Protein AF-A0A1W9VWN8-F1 (afdb_monomer_lite)

Structure (mmCIF, N/CA/C/O backbone):
data_AF-A0A1W9VWN8-F1
#
_entry.id   AF-A0A1W9VWN8-F1
#
loop_
_atom_site.group_PDB
_atom_site.id
_atom_site.type_symbol
_atom_site.label_atom_id
_atom_site.label_alt_id
_atom_site.label_comp_id
_atom_site.label_asym_id
_atom_site.label_entity_id
_atom_site.label_seq_id
_atom_site.pdbx_PDB_ins_code
_atom_site.Cartn_x
_atom_site.Cartn_y
_atom_site.Cartn_z
_atom_site.occupancy
_atom_site.B_iso_or_equiv
_atom_site.auth_seq_id
_atom_site.auth_comp_id
_atom_site.auth_asym_id
_atom_site.auth_atom_id
_atom_site.pdbx_PDB_model_num
ATOM 1 N N . MET A 1 1 ? 1.091 -22.718 -6.555 1.00 68.06 1 MET A N 1
ATOM 2 C CA . MET A 1 1 ? 1.765 -23.455 -7.650 1.00 68.06 1 MET A CA 1
ATOM 3 C C . MET A 1 1 ? 2.202 -24.826 -7.169 1.00 68.06 1 MET A C 1
ATOM 5 O O . MET A 1 1 ? 2.542 -24.971 -6.000 1.00 68.06 1 MET A O 1
ATOM 9 N N . ILE A 1 2 ? 2.188 -25.812 -8.062 1.00 77.31 2 ILE A N 1
ATOM 10 C CA . ILE A 1 2 ? 2.624 -27.189 -7.817 1.00 77.31 2 ILE A CA 1
ATOM 11 C C . ILE A 1 2 ? 3.714 -27.519 -8.844 1.00 77.31 2 ILE A C 1
ATOM 13 O O . ILE A 1 2 ? 3.514 -27.298 -10.038 1.00 77.31 2 ILE A O 1
ATOM 17 N N . ALA A 1 3 ? 4.855 -28.027 -8.377 1.00 70.38 3 ALA A N 1
ATOM 18 C CA . ALA A 1 3 ? 5.908 -28.570 -9.233 1.00 70.38 3 ALA A CA 1
ATOM 19 C C . ALA A 1 3 ? 5.682 -30.078 -9.416 1.00 70.38 3 ALA A C 1
ATOM 21 O O . ALA A 1 3 ? 5.569 -30.804 -8.427 1.00 70.38 3 ALA A O 1
ATOM 22 N N . ASP A 1 4 ? 5.603 -30.538 -10.662 1.00 70.44 4 ASP A N 1
ATOM 23 C CA . ASP A 1 4 ? 5.349 -31.936 -11.017 1.00 70.44 4 ASP A CA 1
ATOM 24 C C . ASP A 1 4 ? 6.362 -32.395 -12.073 1.00 70.44 4 ASP A C 1
ATOM 26 O O . ASP A 1 4 ? 6.163 -32.245 -13.278 1.00 70.44 4 ASP A O 1
ATOM 30 N N . GLY A 1 5 ? 7.507 -32.902 -11.607 1.00 75.12 5 GLY A N 1
ATOM 31 C CA . GLY A 1 5 ? 8.607 -33.319 -12.475 1.00 75.12 5 GLY A CA 1
ATOM 32 C C . GLY A 1 5 ? 9.227 -32.140 -13.228 1.00 75.12 5 GLY A C 1
ATOM 33 O O . GLY A 1 5 ? 10.002 -31.379 -12.647 1.00 75.12 5 GLY A O 1
ATOM 34 N N . ILE A 1 6 ? 8.905 -32.023 -14.516 1.00 70.25 6 ILE A N 1
ATOM 35 C CA . ILE A 1 6 ? 9.355 -30.943 -15.411 1.00 70.25 6 ILE A CA 1
ATOM 36 C C . ILE A 1 6 ? 8.281 -29.872 -15.641 1.00 70.25 6 ILE A C 1
ATOM 38 O O . ILE A 1 6 ? 8.576 -28.841 -16.238 1.00 70.25 6 ILE A O 1
ATOM 42 N N . ASP A 1 7 ? 7.059 -30.106 -15.157 1.00 71.44 7 ASP A N 1
ATOM 43 C CA . ASP A 1 7 ? 5.926 -29.214 -15.364 1.00 71.44 7 ASP A CA 1
ATOM 44 C C . ASP A 1 7 ? 5.670 -28.356 -14.133 1.00 71.44 7 ASP A C 1
ATOM 46 O O . ASP A 1 7 ? 5.746 -28.807 -12.981 1.00 71.44 7 ASP A O 1
ATOM 50 N N . LEU A 1 8 ? 5.262 -27.119 -14.390 1.00 74.25 8 LEU A N 1
ATOM 51 C CA . LEU A 1 8 ? 4.791 -26.211 -13.366 1.00 74.25 8 LEU A CA 1
ATOM 52 C C . LEU A 1 8 ? 3.303 -25.941 -13.567 1.00 74.25 8 LEU A C 1
ATOM 54 O O . LEU A 1 8 ? 2.875 -25.475 -14.622 1.00 74.25 8 LEU A O 1
ATOM 58 N N . LYS A 1 9 ? 2.507 -26.258 -12.543 1.00 78.56 9 LYS A N 1
ATOM 59 C CA . LYS A 1 9 ? 1.044 -26.235 -12.611 1.00 78.56 9 LYS A CA 1
ATOM 60 C C . 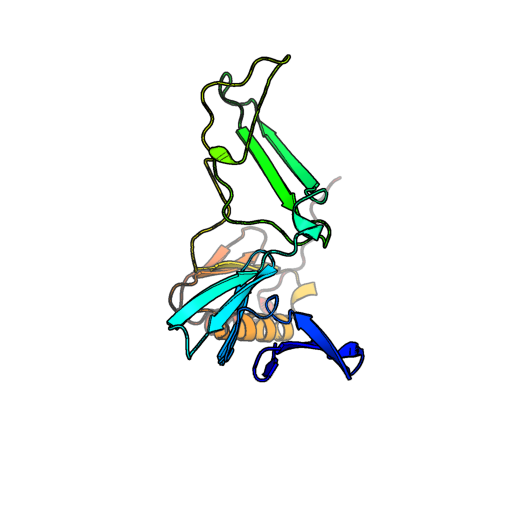LYS A 1 9 ? 0.455 -25.227 -11.630 1.00 78.56 9 LYS A C 1
ATOM 62 O O . LYS A 1 9 ? 0.893 -25.108 -10.480 1.00 78.56 9 LYS A O 1
ATOM 67 N N . GLU A 1 10 ? -0.571 -24.520 -12.078 1.00 78.50 10 GLU A N 1
ATOM 68 C CA . GLU A 1 10 ? -1.414 -23.686 -11.232 1.00 78.50 10 GLU A CA 1
ATOM 69 C C . GLU A 1 10 ? -2.686 -24.441 -10.888 1.00 78.50 10 GLU A C 1
ATOM 71 O O . GLU A 1 10 ? -3.270 -25.123 -11.730 1.00 78.50 10 GLU A O 1
ATOM 76 N N . TYR A 1 11 ? -3.113 -24.316 -9.638 1.00 77.00 11 TYR A N 1
ATOM 77 C CA . TYR A 1 11 ? -4.410 -24.808 -9.215 1.00 77.00 11 TYR A CA 1
ATOM 78 C C . TYR A 1 11 ? -5.335 -23.613 -9.010 1.00 77.00 11 TYR A C 1
ATOM 80 O O . TYR A 1 11 ? -5.180 -22.862 -8.048 1.00 77.00 11 TYR A O 1
ATOM 88 N N . GLN A 1 12 ? -6.287 -23.441 -9.923 1.00 73.06 12 GLN A N 1
ATOM 89 C CA . GLN A 1 12 ? -7.296 -22.396 -9.833 1.00 73.06 12 GLN A CA 1
ATOM 90 C C . GLN A 1 12 ? -8.403 -22.862 -8.889 1.00 73.06 12 GLN A C 1
ATOM 92 O O . GLN A 1 12 ? -9.159 -23.783 -9.203 1.00 73.06 12 GLN A O 1
ATOM 97 N N . ILE A 1 13 ? -8.484 -22.234 -7.713 1.00 77.25 13 ILE A N 1
ATOM 98 C CA . ILE A 1 13 ? -9.419 -22.628 -6.647 1.00 77.25 13 ILE A CA 1
ATOM 99 C C . ILE A 1 13 ? -10.875 -22.434 -7.090 1.00 77.25 13 ILE A C 1
ATOM 101 O O . ILE A 1 13 ? -11.708 -23.294 -6.807 1.00 77.25 13 ILE A O 1
ATOM 105 N N . ALA A 1 14 ? -11.162 -21.347 -7.814 1.00 72.94 14 ALA A N 1
ATOM 106 C CA . ALA A 1 14 ? -12.508 -21.000 -8.273 1.00 72.94 14 ALA A CA 1
ATOM 107 C C . ALA A 1 14 ? -13.116 -22.092 -9.169 1.00 72.94 14 ALA A C 1
ATOM 109 O O . ALA A 1 14 ? -14.230 -22.550 -8.923 1.00 72.94 14 ALA A O 1
ATOM 110 N N . ASP A 1 15 ? -12.337 -22.577 -10.136 1.00 79.44 15 ASP A N 1
ATOM 111 C CA . ASP A 1 15 ? -12.796 -23.551 -11.132 1.00 79.44 15 ASP A CA 1
ATOM 112 C C . ASP A 1 15 ? -12.380 -24.993 -10.806 1.00 79.44 15 ASP A C 1
ATOM 114 O O . ASP A 1 15 ? -12.670 -25.919 -11.567 1.00 79.44 15 ASP A O 1
ATOM 118 N N . LYS A 1 16 ? -11.676 -25.198 -9.682 1.00 79.25 16 LYS A N 1
ATOM 119 C CA . LYS A 1 16 ? -11.066 -26.475 -9.264 1.00 79.25 16 LYS A CA 1
ATOM 120 C C . LYS A 1 16 ? -10.281 -27.148 -10.391 1.00 79.25 16 LYS A C 1
ATOM 122 O O . LYS A 1 16 ? -10.315 -28.370 -10.556 1.00 79.25 16 LYS A O 1
ATOM 127 N N . LYS A 1 17 ? -9.582 -26.341 -11.187 1.00 79.69 17 LYS A N 1
ATOM 128 C CA . LYS A 1 17 ? -8.877 -26.790 -12.384 1.00 79.69 17 LYS A CA 1
ATOM 129 C C . LYS A 1 17 ? -7.375 -26.683 -12.185 1.00 79.69 17 LYS A C 1
ATOM 131 O O . LYS A 1 17 ? -6.872 -25.697 -11.654 1.00 79.69 17 LYS A O 1
ATOM 136 N N . LEU A 1 18 ? -6.671 -27.712 -12.643 1.00 76.25 18 LEU A N 1
ATOM 137 C CA . LEU A 1 18 ? -5.220 -27.718 -12.730 1.00 76.25 18 LEU A CA 1
ATOM 138 C C . LEU A 1 18 ? -4.819 -27.338 -14.160 1.00 76.25 18 LEU A C 1
ATOM 140 O O . LEU A 1 18 ? -5.179 -28.038 -15.110 1.00 76.25 18 LEU A O 1
ATOM 144 N N . THR A 1 19 ? -4.103 -26.233 -14.321 1.00 76.94 19 THR A N 1
ATOM 145 C CA . THR A 1 19 ? -3.614 -25.749 -15.618 1.00 76.94 19 THR A CA 1
ATOM 146 C C . THR A 1 19 ? -2.094 -25.798 -15.648 1.00 76.94 19 THR A C 1
ATOM 148 O O . THR A 1 19 ? -1.435 -25.460 -14.666 1.00 76.94 19 THR A O 1
ATOM 151 N N . SER A 1 20 ? -1.525 -26.254 -16.768 1.00 68.50 20 SER A N 1
ATOM 152 C CA . SER A 1 20 ? -0.075 -26.180 -16.968 1.00 68.50 20 SER A CA 1
ATOM 153 C C . SER A 1 20 ? 0.302 -24.735 -17.274 1.00 68.50 20 SER A C 1
ATOM 155 O O . SER A 1 20 ? -0.273 -24.144 -18.188 1.00 68.50 20 SER A O 1
ATOM 157 N N . ILE A 1 21 ? 1.216 -24.172 -16.485 1.00 70.50 21 ILE A N 1
ATOM 158 C CA . ILE A 1 21 ? 1.730 -22.812 -16.675 1.00 70.50 21 ILE A CA 1
ATOM 159 C C . ILE A 1 21 ? 2.950 -22.838 -17.596 1.00 70.50 21 ILE A C 1
ATOM 161 O O . ILE A 1 21 ? 3.100 -21.978 -18.457 1.00 70.50 21 ILE A O 1
ATOM 165 N N . SER A 1 22 ? 3.838 -23.822 -17.424 1.00 67.88 22 SER A N 1
ATOM 166 C CA . SER A 1 22 ? 5.044 -23.962 -18.242 1.00 67.88 22 SER A CA 1
ATOM 167 C C . SER A 1 22 ? 5.642 -25.366 -18.137 1.00 67.88 22 SER A C 1
ATOM 169 O O . SER A 1 22 ? 5.593 -25.978 -17.071 1.00 67.88 22 SER A O 1
ATOM 171 N N . ASP A 1 23 ? 6.255 -25.828 -19.228 1.00 64.00 23 ASP A N 1
ATOM 172 C CA . ASP A 1 23 ? 7.104 -27.028 -19.328 1.00 64.00 23 ASP A CA 1
ATOM 173 C C . ASP A 1 23 ? 8.613 -26.680 -19.324 1.00 64.00 23 ASP A C 1
ATOM 175 O O . ASP A 1 23 ? 9.466 -27.493 -19.695 1.00 64.00 23 ASP A O 1
ATOM 179 N N . LEU A 1 24 ? 8.951 -25.424 -18.982 1.00 64.00 24 LEU A N 1
ATOM 180 C CA . LEU A 1 24 ? 10.307 -24.859 -19.029 1.00 64.00 24 LEU A CA 1
ATOM 181 C C . LEU A 1 24 ? 11.037 -25.122 -20.365 1.00 64.00 24 LEU A C 1
ATOM 183 O O . LEU A 1 24 ? 12.268 -25.231 -20.398 1.00 64.00 24 LEU A O 1
ATOM 187 N N . GLN A 1 25 ? 10.293 -25.204 -21.480 1.00 59.31 25 GLN A N 1
ATOM 188 C CA . GLN A 1 25 ? 10.821 -25.404 -22.837 1.00 59.31 25 GLN A CA 1
ATOM 189 C C . GLN A 1 25 ? 11.719 -26.654 -22.956 1.00 59.31 25 GLN A C 1
ATOM 191 O O . GLN A 1 25 ? 12.669 -26.676 -23.743 1.00 59.31 25 GLN A O 1
ATOM 196 N N . GLY A 1 26 ? 11.484 -27.676 -22.122 1.00 59.03 26 GLY A N 1
ATOM 197 C CA . GLY A 1 26 ? 12.261 -28.920 -22.112 1.00 59.03 26 GLY A CA 1
ATOM 198 C C . GLY A 1 26 ? 13.708 -28.792 -21.618 1.00 59.03 26 GLY A C 1
ATOM 199 O O . GLY A 1 26 ? 14.489 -29.728 -21.785 1.00 59.03 26 GLY A O 1
ATOM 200 N N . LYS A 1 27 ? 14.092 -27.652 -21.026 1.00 60.47 27 LYS A N 1
ATOM 201 C CA . LYS A 1 27 ? 15.423 -27.465 -20.416 1.00 60.47 27 LYS A CA 1
ATOM 202 C C . LYS A 1 27 ? 15.488 -27.927 -18.966 1.00 60.47 27 LYS A C 1
ATOM 204 O O . LYS A 1 27 ? 16.573 -28.239 -18.483 1.00 60.47 27 LYS A O 1
ATOM 209 N N . ALA A 1 28 ? 14.349 -27.951 -18.283 1.00 61.09 28 ALA A N 1
ATOM 210 C CA . ALA A 1 28 ? 14.280 -28.385 -16.902 1.00 61.09 28 ALA A CA 1
ATOM 211 C C . ALA A 1 28 ? 14.204 -29.905 -16.799 1.00 61.09 28 ALA A C 1
ATOM 213 O O . ALA A 1 28 ? 13.587 -30.583 -17.617 1.00 61.09 28 ALA A O 1
ATOM 214 N N . ASN A 1 29 ? 14.841 -30.426 -15.765 1.00 64.69 29 ASN A N 1
ATOM 215 C CA . ASN A 1 29 ? 15.017 -31.847 -15.534 1.00 64.69 29 ASN A CA 1
ATOM 216 C C . ASN A 1 29 ? 14.259 -32.280 -14.272 1.00 64.69 29 ASN A C 1
ATOM 218 O O . ASN A 1 29 ? 13.589 -33.312 -14.265 1.00 64.69 29 ASN A O 1
ATOM 222 N N . ARG A 1 30 ? 14.311 -31.466 -13.205 1.00 72.12 30 ARG A N 1
ATOM 223 C CA . ARG A 1 30 ? 13.464 -31.659 -12.021 1.00 72.12 30 ARG A CA 1
ATOM 224 C C . ARG A 1 30 ? 13.220 -30.354 -11.270 1.00 72.12 30 ARG A C 1
ATOM 226 O O . ARG A 1 30 ? 14.041 -29.937 -10.450 1.00 72.12 30 ARG A O 1
ATOM 233 N N . ILE A 1 31 ? 12.045 -29.769 -11.481 1.00 71.31 31 ILE A N 1
ATOM 234 C CA . ILE A 1 31 ? 11.578 -28.625 -10.703 1.00 71.31 31 ILE A CA 1
ATOM 235 C C . ILE A 1 31 ? 11.252 -29.098 -9.286 1.00 71.31 31 ILE A C 1
ATOM 237 O O . ILE A 1 31 ? 10.505 -30.055 -9.083 1.00 71.31 31 ILE A O 1
ATOM 241 N N . THR A 1 32 ? 11.803 -28.417 -8.287 1.00 72.12 32 THR A N 1
ATOM 242 C CA . THR A 1 32 ? 11.513 -28.699 -6.868 1.00 72.12 32 THR A CA 1
ATOM 243 C C . THR A 1 32 ? 10.547 -27.706 -6.255 1.00 72.12 32 THR A C 1
ATOM 245 O O . THR A 1 32 ? 9.738 -28.075 -5.405 1.00 72.12 32 THR A O 1
ATOM 248 N N . LYS A 1 33 ? 10.616 -26.449 -6.686 1.00 66.81 33 LYS A N 1
ATOM 249 C CA . LYS A 1 33 ? 9.731 -25.386 -6.233 1.00 66.81 33 LYS A CA 1
ATOM 250 C C . LYS A 1 33 ? 9.609 -24.338 -7.325 1.00 66.81 33 LYS A C 1
ATOM 252 O O . LYS A 1 33 ? 10.565 -24.087 -8.057 1.00 66.81 33 LYS A O 1
ATOM 257 N N . GLY A 1 34 ? 8.443 -23.710 -7.388 1.00 70.75 34 GLY A N 1
ATOM 258 C CA . GLY A 1 34 ? 8.285 -22.445 -8.078 1.00 70.75 34 GLY A CA 1
ATOM 259 C C . GLY A 1 34 ? 7.441 -21.482 -7.263 1.00 70.75 34 GLY A C 1
ATOM 260 O O . GLY A 1 34 ? 6.541 -21.903 -6.533 1.00 70.75 34 GLY A O 1
ATOM 261 N N . THR A 1 35 ? 7.757 -20.201 -7.376 1.00 72.06 35 THR A N 1
ATOM 262 C CA . THR A 1 35 ? 7.025 -19.096 -6.761 1.00 72.06 35 THR A CA 1
ATOM 263 C C . THR A 1 35 ? 6.866 -17.975 -7.772 1.00 72.06 35 THR A C 1
ATOM 265 O O . THR A 1 35 ? 7.659 -17.873 -8.705 1.00 72.06 35 THR A O 1
ATOM 268 N N . LEU A 1 36 ? 5.858 -17.136 -7.575 1.00 70.44 36 LEU A N 1
ATOM 269 C CA . LEU A 1 36 ? 5.786 -15.853 -8.258 1.00 70.44 36 LEU A CA 1
ATOM 270 C C . LEU A 1 36 ? 6.664 -14.840 -7.515 1.00 70.44 36 LEU A C 1
ATOM 272 O O . LEU A 1 36 ? 6.788 -14.921 -6.288 1.00 70.44 36 LEU A O 1
ATOM 276 N N . ASP A 1 37 ? 7.290 -13.930 -8.254 1.00 70.19 37 ASP A N 1
ATOM 277 C CA . ASP A 1 37 ? 7.854 -12.705 -7.697 1.00 70.19 37 ASP A CA 1
ATOM 278 C C . ASP A 1 37 ? 6.773 -11.618 -7.559 1.00 70.19 37 ASP A C 1
ATOM 280 O O . ASP A 1 37 ? 5.621 -11.794 -7.959 1.00 70.19 37 ASP A O 1
ATOM 284 N N . VAL A 1 38 ? 7.153 -10.478 -6.981 1.00 63.06 38 VAL A N 1
ATOM 285 C CA . VAL A 1 38 ? 6.256 -9.333 -6.737 1.00 63.06 38 VAL A CA 1
ATOM 286 C C . VAL A 1 38 ? 5.652 -8.724 -8.008 1.00 63.06 38 VAL A C 1
ATOM 288 O O . VAL A 1 38 ? 4.670 -7.998 -7.913 1.00 63.06 38 VAL A O 1
ATOM 291 N N . ASN A 1 39 ? 6.215 -9.018 -9.183 1.00 64.94 39 ASN A N 1
ATOM 292 C CA . ASN A 1 39 ? 5.762 -8.530 -10.484 1.00 64.94 39 ASN A CA 1
ATOM 293 C C . ASN A 1 39 ? 5.092 -9.641 -11.324 1.00 64.94 39 ASN A C 1
ATOM 295 O O . ASN A 1 39 ? 4.809 -9.423 -12.502 1.00 64.94 39 ASN A O 1
ATOM 299 N N . GLY A 1 40 ? 4.851 -10.826 -10.746 1.00 67.94 40 GLY A N 1
ATOM 300 C CA . GLY A 1 40 ? 4.197 -11.953 -11.415 1.00 67.94 40 GLY A CA 1
ATOM 301 C C . GLY A 1 40 ? 5.116 -12.822 -12.283 1.00 67.94 40 GLY A C 1
ATOM 302 O O . GLY A 1 40 ? 4.624 -13.700 -12.991 1.00 67.94 40 GLY A O 1
ATOM 303 N N . ASN A 1 41 ? 6.440 -12.639 -12.236 1.00 72.00 41 ASN A N 1
ATOM 304 C CA . ASN A 1 41 ? 7.368 -13.562 -12.897 1.00 72.00 41 ASN A CA 1
ATOM 305 C C . ASN A 1 41 ? 7.452 -14.875 -12.124 1.00 72.00 41 ASN A C 1
ATOM 307 O O . ASN A 1 41 ? 7.431 -14.887 -10.895 1.00 72.00 41 ASN A O 1
ATOM 311 N N . ILE A 1 42 ? 7.632 -15.989 -12.828 1.00 76.25 42 ILE A N 1
ATOM 312 C CA . ILE A 1 42 ? 7.795 -17.296 -12.193 1.00 76.25 42 ILE A CA 1
ATOM 313 C C . ILE A 1 42 ? 9.279 -17.554 -11.952 1.00 76.25 42 ILE A C 1
ATOM 315 O O . ILE A 1 42 ? 10.067 -17.674 -12.889 1.00 76.25 42 ILE A O 1
ATOM 319 N N . LEU A 1 43 ? 9.650 -17.708 -10.687 1.00 73.94 43 LEU A N 1
ATOM 320 C CA . LEU A 1 43 ? 10.957 -18.195 -10.265 1.00 73.94 43 LEU A CA 1
ATOM 321 C C . LEU A 1 43 ? 10.852 -19.684 -9.950 1.00 73.94 43 LEU A C 1
ATOM 323 O O . LEU A 1 43 ? 10.041 -20.079 -9.113 1.00 73.94 43 LEU A O 1
ATOM 327 N N . ALA A 1 44 ? 11.682 -20.507 -10.585 1.00 73.00 44 ALA A N 1
ATOM 328 C CA . ALA A 1 44 ? 11.722 -21.952 -10.381 1.00 73.00 44 ALA A CA 1
ATOM 329 C C . ALA A 1 44 ? 13.146 -22.449 -10.090 1.00 73.00 44 ALA A C 1
ATOM 331 O O . ALA A 1 44 ? 14.124 -21.894 -10.591 1.00 73.00 44 ALA A O 1
ATOM 332 N N . THR A 1 45 ? 13.265 -23.511 -9.287 1.00 69.88 45 THR A N 1
ATOM 333 C CA . THR A 1 45 ? 14.548 -24.157 -8.961 1.00 69.88 45 THR A CA 1
ATOM 334 C C . THR A 1 45 ? 14.645 -25.549 -9.570 1.00 69.88 45 THR A C 1
ATOM 336 O O . THR A 1 45 ? 13.813 -26.416 -9.272 1.00 69.88 45 THR A O 1
ATOM 339 N N . ASP A 1 46 ? 15.690 -25.790 -10.368 1.00 67.00 46 ASP A N 1
ATOM 340 C CA . ASP A 1 46 ? 16.023 -27.122 -10.880 1.00 67.00 46 ASP A CA 1
ATOM 341 C C . ASP A 1 46 ? 17.030 -27.815 -9.955 1.00 67.00 46 ASP A C 1
ATOM 343 O O . ASP A 1 46 ? 18.155 -27.352 -9.761 1.00 67.00 46 ASP A O 1
ATOM 347 N N . PHE A 1 47 ? 16.631 -28.947 -9.378 1.00 65.25 47 PHE A N 1
ATOM 348 C CA . PHE A 1 47 ? 17.472 -29.696 -8.444 1.00 65.25 47 PHE A CA 1
ATOM 349 C C . PHE A 1 47 ? 18.661 -30.391 -9.108 1.00 65.25 47 PHE A C 1
ATOM 351 O O . PHE A 1 47 ? 19.716 -30.519 -8.495 1.00 65.25 47 PHE A O 1
ATOM 358 N N . ASN A 1 48 ? 18.493 -30.865 -10.340 1.00 64.19 48 ASN A N 1
ATOM 359 C CA . ASN A 1 48 ? 19.518 -31.647 -11.024 1.00 64.19 48 ASN A CA 1
ATOM 360 C C . ASN A 1 48 ? 20.575 -30.746 -11.666 1.00 64.19 48 ASN A C 1
ATOM 362 O O . ASN A 1 48 ? 21.736 -31.141 -11.753 1.00 64.19 48 ASN A O 1
ATOM 366 N N . LEU A 1 49 ? 20.177 -29.555 -12.119 1.00 60.25 49 LEU A N 1
ATOM 367 C CA . LEU A 1 49 ? 21.091 -28.577 -12.713 1.00 60.25 49 LEU A CA 1
ATOM 368 C C . LEU A 1 49 ? 21.673 -27.605 -11.677 1.00 60.25 49 LEU A C 1
ATOM 370 O O . LEU A 1 49 ? 22.717 -27.012 -11.926 1.00 60.25 49 LEU A O 1
ATOM 374 N N . GLY A 1 50 ? 21.039 -27.465 -10.507 1.00 59.06 50 GLY A N 1
ATOM 375 C CA . GLY A 1 50 ? 21.457 -26.495 -9.491 1.00 59.06 50 GLY A CA 1
ATOM 376 C C . GLY A 1 50 ? 21.253 -25.044 -9.935 1.00 59.06 50 GLY A C 1
ATOM 377 O O . GLY A 1 50 ? 21.921 -24.145 -9.430 1.00 59.06 50 GLY A O 1
ATOM 378 N N . GLU A 1 51 ? 20.352 -24.817 -10.891 1.00 66.75 51 GLU A N 1
ATOM 379 C CA . GLU A 1 51 ? 20.103 -23.518 -11.510 1.00 66.75 51 GLU A CA 1
ATOM 380 C C . GLU A 1 51 ? 18.758 -22.930 -11.065 1.00 66.75 51 GLU A C 1
ATOM 382 O O . GLU A 1 51 ? 17.781 -23.644 -10.805 1.00 66.75 51 GLU A O 1
ATOM 387 N N . PHE A 1 52 ? 18.713 -21.598 -11.013 1.00 60.41 52 PHE A N 1
ATOM 388 C CA . PHE A 1 52 ? 17.478 -20.832 -10.889 1.00 60.41 52 PHE A CA 1
ATOM 389 C C . PHE A 1 52 ? 17.018 -20.426 -12.284 1.00 60.41 52 PHE A C 1
ATOM 391 O O . PHE A 1 52 ? 17.782 -19.824 -13.039 1.00 60.41 52 PHE A O 1
ATOM 398 N N . VAL A 1 53 ? 15.765 -20.719 -12.614 1.00 67.81 53 VAL A N 1
ATOM 399 C CA . VAL A 1 53 ? 15.156 -20.305 -13.877 1.00 67.81 53 VAL A CA 1
ATOM 400 C C . VAL A 1 53 ? 14.110 -19.238 -13.589 1.00 67.81 53 VAL A C 1
ATOM 402 O O . VAL A 1 53 ? 13.203 -19.455 -12.787 1.00 67.81 53 VAL A O 1
ATOM 405 N N . SER A 1 54 ? 14.249 -18.085 -14.245 1.00 65.81 54 SER A N 1
ATOM 406 C CA . SER A 1 54 ? 13.233 -17.032 -14.257 1.00 65.81 54 SER A CA 1
ATOM 407 C C . SER A 1 54 ? 12.462 -17.097 -15.570 1.00 65.81 54 SER A C 1
ATOM 409 O O . SER A 1 54 ? 13.047 -17.021 -16.653 1.00 65.81 54 SER A O 1
ATOM 411 N N . LEU A 1 55 ? 11.152 -17.281 -15.464 1.00 68.25 55 LEU A N 1
ATOM 412 C CA . LEU A 1 55 ? 10.205 -17.284 -16.565 1.00 68.25 55 LEU A CA 1
ATOM 413 C C . LEU A 1 55 ? 9.377 -16.001 -16.491 1.00 68.25 55 LEU A C 1
ATOM 415 O O . LEU A 1 55 ? 8.466 -15.876 -15.672 1.00 68.25 55 LEU A O 1
ATOM 419 N N . THR A 1 56 ? 9.685 -15.067 -17.380 1.00 64.00 56 THR A N 1
ATOM 420 C CA . THR A 1 56 ? 8.822 -13.922 -17.672 1.00 64.00 56 THR A CA 1
ATOM 421 C C . THR A 1 56 ? 7.894 -14.311 -18.815 1.00 64.00 56 THR A C 1
ATOM 423 O O . THR A 1 56 ? 8.363 -14.776 -19.858 1.00 64.00 56 THR A O 1
ATOM 426 N N . ASP A 1 57 ? 6.585 -14.127 -18.643 1.00 60.47 57 ASP A N 1
ATOM 427 C CA . ASP A 1 57 ? 5.644 -14.314 -19.745 1.00 60.47 57 ASP A CA 1
ATOM 428 C C . ASP A 1 57 ? 5.974 -13.316 -20.869 1.00 60.47 57 ASP A C 1
ATOM 430 O O . ASP A 1 57 ? 5.883 -12.101 -20.699 1.00 60.47 57 ASP A O 1
ATOM 434 N N . VAL A 1 58 ? 6.361 -13.812 -22.045 1.00 53.34 58 VAL A N 1
ATOM 435 C CA . VAL A 1 58 ? 6.703 -12.980 -23.212 1.00 53.34 58 VAL A CA 1
ATOM 436 C C . VAL A 1 58 ? 5.493 -12.158 -23.687 1.00 53.34 58 VAL A C 1
ATOM 438 O O . VAL A 1 58 ? 5.662 -11.116 -24.321 1.00 53.34 58 VAL A O 1
ATOM 441 N N . SER A 1 59 ? 4.266 -12.561 -23.338 1.00 52.53 59 SER A N 1
ATOM 442 C CA . SER A 1 59 ? 3.056 -11.784 -23.616 1.00 52.53 59 SER A CA 1
ATOM 443 C C . SER A 1 59 ? 2.941 -10.510 -22.760 1.00 52.53 59 SER A C 1
ATOM 445 O O . SER A 1 59 ? 2.304 -9.545 -23.189 1.00 52.53 59 SER A O 1
ATOM 447 N N . SER A 1 60 ? 3.634 -10.450 -21.614 1.00 52.62 60 SER A N 1
ATOM 448 C CA . SER A 1 60 ? 3.749 -9.245 -20.778 1.00 52.62 60 SER A CA 1
ATOM 449 C C . SER A 1 60 ? 4.793 -8.245 -21.300 1.00 52.62 60 SER A C 1
ATOM 451 O O . SER A 1 60 ? 4.694 -7.047 -21.035 1.00 52.62 60 SER A O 1
ATOM 453 N N . LEU A 1 61 ? 5.749 -8.705 -22.118 1.00 51.72 61 LEU A N 1
ATOM 454 C CA . LEU A 1 61 ? 6.863 -7.901 -22.637 1.00 51.72 61 LEU A CA 1
ATOM 455 C C . LEU A 1 61 ? 6.459 -6.855 -23.694 1.00 51.72 61 LEU A C 1
ATOM 457 O O . LEU A 1 61 ? 7.209 -5.903 -23.903 1.00 51.72 61 LEU A O 1
ATOM 461 N N . TYR A 1 62 ? 5.313 -7.009 -24.373 1.00 48.66 62 TYR A N 1
ATOM 462 C CA . TYR A 1 62 ? 5.023 -6.254 -25.605 1.00 48.66 62 TYR A CA 1
ATOM 463 C C . TYR A 1 62 ? 3.783 -5.346 -25.614 1.00 48.66 62 TYR A C 1
ATOM 465 O O . TYR A 1 62 ? 3.480 -4.783 -26.665 1.00 48.66 62 TYR A O 1
ATOM 473 N N . GLY A 1 63 ? 3.087 -5.089 -24.502 1.00 59.00 63 GLY A N 1
ATOM 474 C CA . GLY A 1 63 ? 2.030 -4.064 -24.571 1.00 59.00 63 GLY A CA 1
ATOM 475 C C . GLY A 1 63 ? 1.044 -4.003 -23.423 1.00 59.00 63 GLY A C 1
ATOM 476 O O . GLY A 1 63 ? -0.154 -4.171 -23.640 1.00 59.00 63 GLY A O 1
ATOM 477 N N . GLY A 1 64 ? 1.520 -3.736 -22.211 1.00 65.75 64 GLY A N 1
ATOM 478 C CA . GLY A 1 64 ? 0.627 -3.708 -21.059 1.00 65.75 64 GLY A CA 1
ATOM 479 C C . GLY A 1 64 ? 1.077 -2.837 -19.905 1.00 65.75 64 GLY A C 1
ATOM 480 O O . GLY A 1 64 ? 0.769 -3.194 -18.782 1.00 65.75 64 GLY A O 1
ATOM 481 N N . LEU A 1 65 ? 1.817 -1.754 -20.147 1.00 77.88 65 LEU A N 1
ATOM 482 C CA . LEU A 1 65 ? 2.141 -0.798 -19.088 1.00 77.88 65 LEU A CA 1
ATOM 483 C C . LEU A 1 65 ? 1.149 0.355 -19.124 1.00 77.88 65 LEU A C 1
ATOM 485 O O . LEU A 1 65 ? 1.060 1.073 -20.121 1.00 77.88 65 LEU A O 1
ATOM 489 N N . TYR A 1 66 ? 0.414 0.526 -18.034 1.00 84.44 66 TYR A N 1
ATOM 490 C CA . TYR A 1 66 ? -0.449 1.673 -17.817 1.00 84.44 66 TYR A CA 1
ATOM 491 C C . TYR A 1 66 ? 0.189 2.589 -16.777 1.00 84.44 66 TYR A C 1
ATOM 493 O O . TYR A 1 66 ? 0.579 2.130 -15.706 1.00 84.44 66 TYR A O 1
ATOM 501 N N . ILE A 1 67 ? 0.316 3.873 -17.111 1.00 87.06 67 ILE A N 1
ATOM 502 C CA . ILE A 1 67 ? 0.838 4.897 -16.204 1.00 87.06 67 ILE A CA 1
ATOM 503 C C . ILE A 1 67 ? -0.342 5.734 -15.720 1.00 87.06 67 ILE A C 1
ATOM 505 O O . ILE A 1 67 ? -1.074 6.297 -16.536 1.00 87.06 67 ILE A O 1
ATOM 509 N N . ILE A 1 68 ? -0.483 5.858 -14.404 1.00 89.06 68 ILE A N 1
ATOM 510 C CA . ILE A 1 68 ? -1.359 6.840 -13.763 1.00 89.06 68 ILE A CA 1
ATOM 511 C C . ILE A 1 68 ? -0.473 7.951 -13.227 1.00 89.06 68 ILE A C 1
ATOM 513 O O . ILE A 1 68 ? 0.450 7.680 -12.470 1.00 89.06 68 ILE A O 1
ATOM 517 N N . ILE A 1 69 ? -0.728 9.192 -13.637 1.00 89.88 69 ILE A N 1
ATOM 518 C CA . ILE A 1 69 ? -0.055 10.359 -13.066 1.00 89.88 69 ILE A CA 1
ATOM 519 C C . ILE A 1 69 ? -0.939 10.882 -11.938 1.00 89.88 69 ILE A C 1
ATOM 521 O O . ILE A 1 69 ? -2.034 11.377 -12.203 1.00 89.88 69 ILE A O 1
ATOM 525 N N . ASP A 1 70 ? -0.452 10.788 -10.705 1.00 87.50 70 ASP A N 1
ATOM 526 C CA . ASP A 1 70 ? -1.175 11.228 -9.512 1.00 87.50 70 ASP A CA 1
ATOM 527 C C . ASP A 1 70 ? -1.020 12.736 -9.312 1.00 87.50 70 ASP A C 1
ATOM 529 O O . ASP A 1 70 ? -1.985 13.457 -9.045 1.00 87.50 70 ASP A O 1
ATOM 533 N N . LYS A 1 71 ? 0.211 13.240 -9.469 1.00 88.94 71 LYS A N 1
ATOM 534 C CA . LYS A 1 71 ? 0.530 14.645 -9.214 1.00 88.94 71 LYS A CA 1
ATOM 535 C C . LYS A 1 71 ? 1.717 15.124 -10.035 1.00 88.94 71 LYS A C 1
ATOM 537 O O . LYS A 1 71 ? 2.745 14.463 -10.121 1.00 88.94 71 LYS A O 1
ATOM 542 N N . ILE A 1 72 ? 1.601 16.339 -10.566 1.00 90.62 72 ILE A N 1
ATOM 543 C CA . ILE A 1 72 ? 2.728 17.107 -11.104 1.00 90.62 72 ILE A CA 1
ATOM 544 C C . ILE A 1 72 ? 2.832 18.390 -10.282 1.00 90.62 72 ILE A C 1
ATOM 546 O O . ILE A 1 72 ? 1.891 19.180 -10.235 1.00 90.62 72 ILE A O 1
ATOM 550 N N . SER A 1 73 ? 3.965 18.596 -9.617 1.00 89.50 73 SER A N 1
ATOM 551 C CA . SER A 1 73 ? 4.237 19.774 -8.797 1.00 89.50 73 SER A CA 1
ATOM 552 C C . SER A 1 73 ? 5.389 20.574 -9.385 1.00 89.50 73 SER A C 1
ATOM 554 O O . SER A 1 73 ? 6.502 20.079 -9.531 1.00 89.50 73 SER A O 1
ATOM 556 N N . THR A 1 74 ? 5.133 21.848 -9.671 1.00 92.12 74 THR A N 1
ATOM 557 C CA . THR A 1 74 ? 6.142 22.811 -10.140 1.00 92.12 74 THR A CA 1
ATOM 558 C C . THR A 1 74 ? 6.515 23.825 -9.058 1.00 92.12 74 THR A C 1
ATOM 560 O O . THR A 1 74 ? 7.075 24.876 -9.362 1.00 92.12 74 THR A O 1
ATOM 563 N N . TYR A 1 75 ? 6.167 23.551 -7.796 1.00 91.56 75 TYR A N 1
ATOM 564 C CA . TYR A 1 75 ? 6.348 24.487 -6.683 1.00 91.56 75 TYR A CA 1
ATOM 565 C C . TYR A 1 75 ? 7.815 24.923 -6.509 1.00 91.56 75 TYR A C 1
ATOM 567 O O . TYR A 1 75 ? 8.082 26.080 -6.199 1.00 91.56 75 TYR A O 1
ATOM 575 N N . ASN A 1 76 ? 8.762 24.021 -6.788 1.00 86.75 76 ASN A N 1
ATOM 576 C CA . ASN A 1 76 ? 10.202 24.245 -6.645 1.00 86.75 76 ASN A CA 1
ATOM 577 C C . ASN A 1 76 ? 10.914 24.485 -7.989 1.00 86.75 76 ASN A C 1
ATOM 579 O O . ASN A 1 76 ? 12.059 24.061 -8.167 1.00 86.75 76 ASN A O 1
ATOM 583 N N . PHE A 1 77 ? 10.253 25.144 -8.949 1.00 85.38 77 PHE A N 1
ATOM 584 C CA . PHE A 1 77 ? 10.828 25.405 -10.273 1.00 85.38 77 PHE A CA 1
ATOM 585 C C . PHE A 1 77 ? 12.262 25.984 -10.173 1.00 85.38 77 PHE A C 1
ATOM 587 O O . PHE A 1 77 ? 12.488 26.910 -9.388 1.00 85.38 77 PHE A O 1
ATOM 594 N N . PRO A 1 78 ? 13.251 25.473 -10.940 1.00 84.94 78 PRO A N 1
ATOM 595 C CA . PRO A 1 78 ? 13.132 24.612 -12.125 1.00 84.94 78 PRO A CA 1
ATOM 596 C C . PRO A 1 78 ? 12.999 23.105 -11.853 1.00 84.94 78 PRO A C 1
ATOM 598 O O . PRO A 1 78 ? 13.015 22.321 -12.799 1.00 84.94 78 PRO A O 1
ATOM 601 N N . TYR A 1 79 ? 12.874 22.677 -10.595 1.00 86.31 79 TYR A N 1
ATOM 602 C CA . TYR A 1 79 ? 12.619 21.277 -10.261 1.00 86.31 79 TYR A CA 1
ATOM 603 C C . TYR A 1 79 ? 11.120 20.979 -10.335 1.00 86.31 79 TYR A C 1
ATOM 605 O O . TYR A 1 79 ? 10.299 21.711 -9.777 1.00 86.31 79 TYR A O 1
ATOM 613 N N . VAL A 1 80 ? 10.778 19.910 -11.054 1.00 87.00 80 VAL A N 1
ATOM 614 C CA . VAL A 1 80 ? 9.405 19.431 -11.224 1.00 87.00 80 VAL A CA 1
ATOM 615 C C . VAL A 1 80 ? 9.318 18.041 -10.616 1.00 87.00 80 VAL A C 1
ATOM 617 O O . VAL A 1 80 ? 10.019 17.130 -11.058 1.00 87.00 80 VAL A O 1
ATOM 620 N N . ASP A 1 81 ? 8.455 17.895 -9.617 1.00 88.69 81 ASP A N 1
ATOM 621 C CA . ASP A 1 81 ? 8.182 16.612 -8.981 1.00 88.69 81 ASP A CA 1
ATOM 622 C C . ASP A 1 81 ? 6.991 15.962 -9.689 1.00 88.69 81 ASP A C 1
ATOM 624 O O . ASP A 1 81 ? 5.946 16.593 -9.873 1.00 88.69 81 ASP A O 1
ATOM 628 N N . VAL A 1 82 ? 7.152 14.705 -10.100 1.00 87.56 82 VAL A N 1
ATOM 629 C CA . VAL A 1 82 ? 6.096 13.916 -10.742 1.00 87.56 82 VAL A CA 1
ATOM 630 C C . VAL A 1 82 ? 5.880 12.654 -9.926 1.00 87.56 82 VAL A C 1
ATOM 632 O O . VAL A 1 82 ? 6.800 11.860 -9.746 1.00 87.56 82 VAL A O 1
ATOM 635 N N . GLU A 1 83 ? 4.655 12.483 -9.452 1.00 89.00 83 GLU A N 1
ATOM 636 C CA . GLU A 1 83 ? 4.179 11.301 -8.750 1.00 89.00 83 GLU A CA 1
ATOM 637 C C . GLU A 1 83 ? 3.310 10.491 -9.708 1.00 89.00 83 GLU A C 1
ATOM 639 O O . GLU A 1 83 ? 2.395 11.030 -10.342 1.00 89.00 83 GLU A O 1
ATOM 644 N N . PHE A 1 84 ? 3.648 9.216 -9.876 1.00 87.31 84 PHE A N 1
ATOM 645 C CA . PHE A 1 84 ? 2.967 8.332 -10.807 1.00 87.31 84 PHE A CA 1
ATOM 646 C C . PHE A 1 84 ? 3.060 6.872 -10.363 1.00 87.31 84 PHE A C 1
ATOM 648 O O . PHE A 1 84 ? 4.002 6.468 -9.679 1.00 87.31 84 PHE A O 1
ATOM 655 N N . GLN A 1 85 ? 2.107 6.071 -10.827 1.00 87.38 85 GLN A N 1
ATOM 656 C CA . GLN A 1 85 ? 2.010 4.636 -10.585 1.00 87.38 85 GLN A CA 1
ATOM 657 C C . GLN A 1 85 ? 2.044 3.887 -11.915 1.00 87.38 85 GLN A C 1
ATOM 659 O O . GLN A 1 85 ? 1.490 4.353 -12.915 1.00 87.38 85 GLN A O 1
ATOM 664 N N . LEU A 1 86 ? 2.699 2.723 -11.933 1.00 86.00 86 LEU A N 1
ATOM 665 C CA . LEU A 1 86 ? 2.690 1.821 -13.082 1.00 86.00 86 LEU A CA 1
ATOM 666 C C . LEU A 1 86 ? 1.935 0.555 -12.748 1.00 86.00 86 LEU A C 1
ATOM 668 O O . LEU A 1 86 ? 2.175 -0.062 -11.715 1.00 86.00 86 LEU A O 1
ATOM 672 N N . TYR A 1 87 ? 1.105 0.143 -13.692 1.00 83.69 87 TYR A N 1
ATOM 673 C CA . TYR A 1 87 ? 0.355 -1.093 -13.630 1.00 83.69 87 TYR A CA 1
ATOM 674 C C . TYR A 1 87 ? 0.645 -1.944 -14.855 1.00 83.69 87 TYR A C 1
ATOM 676 O O . TYR A 1 87 ? 0.840 -1.421 -15.957 1.00 83.69 87 TYR A O 1
ATOM 684 N N . ASN A 1 88 ? 0.654 -3.259 -14.666 1.00 81.69 88 ASN A N 1
ATOM 685 C CA . ASN A 1 88 ? 0.633 -4.203 -15.770 1.00 81.69 88 ASN A CA 1
ATOM 686 C C . ASN A 1 88 ? -0.792 -4.307 -16.364 1.00 81.69 88 ASN A C 1
ATOM 688 O O . ASN A 1 88 ? -1.751 -3.701 -15.879 1.00 81.69 88 ASN A O 1
ATOM 692 N N . ARG A 1 89 ? -0.954 -5.107 -17.422 1.00 76.19 89 ARG A N 1
ATOM 693 C CA . ARG A 1 89 ? -2.244 -5.303 -18.107 1.00 76.19 89 ARG A CA 1
ATOM 694 C C . ARG A 1 89 ? -3.317 -5.933 -17.213 1.00 76.19 89 ARG A C 1
ATOM 696 O O . ARG A 1 89 ? -4.504 -5.759 -17.476 1.00 76.19 89 ARG A O 1
ATOM 703 N N . GLU A 1 90 ? -2.901 -6.666 -16.190 1.00 76.81 90 GLU A N 1
ATOM 704 C CA . GLU A 1 90 ? -3.780 -7.303 -15.210 1.00 76.81 90 GLU A CA 1
ATOM 705 C C . GLU A 1 90 ? -4.213 -6.325 -14.108 1.00 76.81 90 GLU A C 1
ATOM 707 O O . GLU A 1 90 ? -4.978 -6.695 -13.222 1.00 76.81 90 GLU A O 1
ATOM 712 N N . GLY A 1 91 ? -3.757 -5.067 -14.165 1.00 76.69 91 GLY A N 1
ATOM 713 C CA . GLY A 1 91 ? -4.044 -4.050 -13.158 1.00 76.69 91 GLY A CA 1
ATOM 714 C C . GLY A 1 91 ? -3.213 -4.206 -11.884 1.00 76.69 91 GLY A C 1
ATOM 715 O O . GLY A 1 91 ? -3.536 -3.586 -10.875 1.00 76.69 91 GLY A O 1
ATOM 716 N N . GLN A 1 92 ? -2.150 -5.014 -11.908 1.00 77.81 92 GLN A N 1
ATOM 717 C CA . GLN A 1 92 ? -1.243 -5.183 -10.772 1.00 77.81 92 GLN A CA 1
ATOM 718 C C . GLN A 1 92 ? -0.147 -4.111 -10.810 1.00 77.81 92 GLN A C 1
ATOM 720 O O . GLN A 1 92 ? 0.371 -3.819 -11.895 1.00 77.81 92 GLN A O 1
ATOM 725 N N . PRO A 1 93 ? 0.220 -3.517 -9.662 1.00 80.69 93 PRO A N 1
ATOM 726 C CA . PRO A 1 93 ? 1.264 -2.504 -9.608 1.00 80.69 93 PRO A CA 1
ATOM 727 C C . PRO A 1 93 ? 2.635 -3.108 -9.926 1.00 80.69 93 PRO A C 1
ATOM 729 O O . PRO A 1 93 ? 2.950 -4.216 -9.498 1.00 80.69 93 PRO A O 1
ATOM 732 N N . ILE A 1 94 ? 3.468 -2.359 -10.646 1.00 81.06 94 ILE A N 1
ATOM 733 C CA . ILE A 1 94 ? 4.846 -2.749 -10.956 1.00 81.06 94 ILE A CA 1
ATOM 734 C C . ILE A 1 94 ? 5.794 -2.050 -9.994 1.00 81.06 94 ILE A C 1
ATOM 736 O O . ILE A 1 94 ? 5.787 -0.824 -9.875 1.00 81.06 94 ILE A O 1
ATOM 740 N N . VAL A 1 95 ? 6.654 -2.837 -9.353 1.00 80.81 95 VAL A N 1
ATOM 741 C CA . VAL A 1 95 ? 7.617 -2.358 -8.357 1.00 80.81 95 VAL A CA 1
ATOM 742 C C . VAL A 1 95 ? 9.059 -2.573 -8.811 1.00 80.81 95 VAL A C 1
ATOM 744 O O . VAL A 1 95 ? 9.348 -3.345 -9.727 1.00 80.81 95 VAL A O 1
ATOM 747 N N . GLY A 1 96 ? 9.994 -1.881 -8.153 1.00 75.19 96 GLY A N 1
ATOM 748 C CA . GLY A 1 96 ? 11.426 -2.022 -8.431 1.00 75.19 96 GLY A CA 1
ATOM 749 C C . GLY A 1 96 ? 11.914 -1.235 -9.649 1.00 75.19 96 GLY A C 1
ATOM 750 O O . GLY A 1 96 ? 13.013 -1.486 -10.134 1.00 75.19 96 GLY A O 1
ATOM 751 N N . LEU A 1 97 ? 11.159 -0.242 -10.120 1.00 78.69 97 LEU A N 1
ATOM 752 C CA . LEU A 1 97 ? 11.567 0.633 -11.224 1.00 78.69 97 LEU A CA 1
ATOM 753 C C . LEU A 1 97 ? 12.537 1.721 -10.748 1.00 78.69 97 LEU A C 1
ATOM 755 O O . LEU A 1 97 ? 12.351 2.279 -9.671 1.00 78.69 97 LEU A O 1
ATOM 759 N N . ASP A 1 98 ? 13.565 2.035 -11.525 1.00 80.12 98 ASP A N 1
ATOM 760 C CA . ASP A 1 98 ? 14.520 3.118 -11.277 1.00 80.12 98 ASP A CA 1
ATOM 761 C C . ASP A 1 98 ? 14.611 4.106 -12.451 1.00 80.12 98 ASP A C 1
ATOM 763 O O . ASP A 1 98 ? 13.898 4.012 -13.448 1.00 80.12 98 ASP A O 1
ATOM 767 N N . ASN A 1 99 ? 15.517 5.081 -12.328 1.00 79.69 99 ASN A N 1
ATOM 768 C CA . ASN A 1 99 ? 15.779 6.104 -13.343 1.00 79.69 99 ASN A CA 1
ATOM 769 C C . ASN A 1 99 ? 16.019 5.545 -14.754 1.00 79.69 99 ASN A C 1
ATOM 771 O O . ASN A 1 99 ? 15.721 6.235 -15.730 1.00 79.69 99 ASN A O 1
ATOM 775 N N . SER A 1 100 ? 16.588 4.343 -14.879 1.00 82.31 100 SER A N 1
ATOM 776 C CA . SER A 1 100 ? 16.885 3.726 -16.174 1.00 82.31 100 SER A CA 1
ATOM 777 C C . SER A 1 100 ? 15.626 3.246 -16.897 1.00 82.31 100 SER A C 1
ATOM 779 O O . SER A 1 100 ? 15.633 3.147 -18.123 1.00 82.31 100 SER A O 1
ATOM 781 N N . ASN A 1 101 ? 14.528 3.024 -16.166 1.00 82.25 101 ASN A N 1
ATOM 782 C CA . ASN A 1 101 ? 13.251 2.609 -16.738 1.00 82.25 101 ASN A CA 1
ATOM 783 C C . ASN A 1 101 ? 12.452 3.772 -17.343 1.00 82.25 101 ASN A C 1
ATOM 785 O O . ASN A 1 101 ? 11.491 3.525 -18.071 1.00 82.25 101 ASN A O 1
ATOM 789 N N . PHE A 1 102 ? 12.833 5.028 -17.075 1.00 84.31 102 PHE A N 1
ATOM 790 C CA . PHE A 1 102 ? 12.041 6.199 -17.455 1.00 84.31 102 PHE A CA 1
ATOM 791 C C . PHE A 1 102 ? 12.790 7.162 -18.378 1.00 84.31 102 PHE A C 1
ATOM 793 O O . PHE A 1 102 ? 13.894 7.643 -18.090 1.00 84.31 102 PHE A O 1
ATOM 800 N N . LEU A 1 103 ? 12.117 7.533 -19.467 1.00 85.56 103 LEU A N 1
ATOM 801 C CA . LEU A 1 103 ? 12.496 8.639 -20.337 1.00 85.56 103 LEU A CA 1
ATOM 802 C C . LEU A 1 103 ? 11.489 9.775 -20.148 1.00 85.56 103 LEU A C 1
ATOM 804 O O . LEU A 1 103 ? 10.322 9.627 -20.492 1.00 85.56 103 LEU A O 1
ATOM 808 N N . ILE A 1 104 ? 11.949 10.913 -19.626 1.00 84.81 104 ILE A N 1
ATOM 809 C CA . ILE A 1 104 ? 11.133 12.128 -19.510 1.00 84.81 104 ILE A CA 1
ATOM 810 C C . ILE A 1 104 ? 11.692 13.166 -20.478 1.00 84.81 104 ILE A C 1
ATOM 812 O O . ILE A 1 104 ? 12.904 13.413 -20.506 1.00 84.81 104 ILE A O 1
ATOM 816 N N . SER A 1 105 ? 10.808 13.771 -21.264 1.00 87.06 105 SER A N 1
ATOM 817 C CA . SER A 1 105 ? 11.139 14.836 -22.206 1.00 87.06 105 SER A CA 1
ATOM 818 C C . SER A 1 105 ? 10.156 15.991 -22.098 1.00 87.06 105 SER A C 1
ATOM 820 O O . SER A 1 105 ? 8.959 15.765 -21.949 1.00 87.06 105 SER A O 1
ATOM 822 N N . GLU A 1 106 ? 10.653 17.208 -22.276 1.00 83.56 106 GLU A N 1
ATOM 823 C CA . GLU A 1 106 ? 9.851 18.417 -22.451 1.00 83.56 106 GLU A CA 1
ATOM 824 C C . GLU A 1 106 ? 10.113 18.956 -23.860 1.00 83.56 106 GLU A C 1
ATOM 826 O O . GLU A 1 106 ? 11.267 19.122 -24.249 1.00 83.56 106 GLU A O 1
ATOM 831 N N . ASN A 1 107 ? 9.068 19.203 -24.657 1.00 86.12 107 ASN A N 1
ATOM 832 C CA . ASN A 1 107 ? 9.208 19.722 -26.028 1.00 86.12 107 ASN A CA 1
ATOM 833 C C . ASN A 1 107 ? 10.212 18.932 -26.896 1.00 86.12 107 ASN A C 1
ATOM 835 O O . ASN A 1 107 ? 11.001 19.512 -27.640 1.00 86.12 107 ASN A O 1
ATOM 839 N N . ASN A 1 108 ? 10.193 17.598 -26.788 1.00 84.88 108 ASN A N 1
ATOM 840 C CA . ASN A 1 108 ? 11.125 16.664 -27.443 1.00 84.88 108 ASN A CA 1
ATOM 841 C C . ASN A 1 108 ? 12.597 16.771 -27.004 1.00 84.88 108 ASN A C 1
ATOM 843 O O . ASN A 1 108 ? 13.461 16.119 -27.590 1.00 84.88 108 ASN A O 1
ATOM 847 N N . LEU A 1 109 ? 12.898 17.543 -25.961 1.00 83.94 109 LEU A N 1
ATOM 848 C CA . LEU A 1 109 ? 14.210 17.575 -25.330 1.00 83.94 109 LEU A CA 1
ATOM 849 C C . LEU A 1 109 ? 14.196 16.661 -24.108 1.00 83.94 109 LEU A C 1
ATOM 851 O O . LEU A 1 109 ? 13.421 16.850 -23.171 1.00 83.94 109 LEU A O 1
ATOM 855 N N . VAL A 1 110 ? 15.052 15.641 -24.127 1.00 86.00 110 VAL A N 1
ATOM 856 C CA . VAL A 1 110 ? 15.213 14.724 -22.994 1.00 86.00 110 VAL A CA 1
ATOM 857 C C . VAL A 1 110 ? 15.750 15.498 -21.794 1.00 86.00 110 VAL A C 1
ATOM 859 O O . VAL A 1 110 ? 16.789 16.148 -21.889 1.00 86.00 110 VAL A O 1
ATOM 862 N N . VAL A 1 111 ? 15.069 15.390 -20.653 1.00 84.25 111 VAL A N 1
ATOM 863 C CA . VAL A 1 111 ? 15.487 16.037 -19.404 1.00 84.25 111 VAL A CA 1
ATOM 864 C C . VAL A 1 111 ? 16.751 15.334 -18.891 1.00 84.25 111 VAL A C 1
ATOM 866 O O . VAL A 1 111 ? 16.669 14.162 -18.525 1.00 84.25 111 VAL A O 1
ATOM 869 N N . PRO A 1 112 ? 17.929 15.980 -18.854 1.00 70.88 112 PRO A N 1
ATOM 870 C CA . PRO A 1 112 ? 19.205 15.280 -18.679 1.00 70.88 112 PRO A CA 1
ATOM 871 C C . PRO A 1 112 ? 19.474 14.819 -17.240 1.00 70.88 112 PRO A C 1
ATOM 873 O O . PRO A 1 112 ? 20.239 13.881 -17.035 1.00 70.88 112 PRO A O 1
ATOM 876 N N . LYS A 1 113 ? 18.866 15.467 -16.240 1.00 78.25 113 LYS A N 1
ATOM 877 C CA . LYS A 1 113 ? 18.979 15.090 -14.826 1.00 78.25 113 LYS A CA 1
ATOM 878 C C . LYS A 1 113 ? 17.609 14.699 -14.301 1.00 78.25 113 LYS A C 1
ATOM 880 O O . LYS A 1 113 ? 16.708 15.528 -14.262 1.00 78.25 113 LYS A O 1
ATOM 885 N N . ARG A 1 114 ? 17.476 13.437 -13.907 1.00 77.31 114 ARG A N 1
ATOM 886 C CA . ARG A 1 114 ? 16.267 12.865 -13.320 1.00 77.31 114 ARG A CA 1
ATOM 887 C C . ARG A 1 114 ? 16.690 12.017 -12.139 1.00 77.31 114 ARG A C 1
ATOM 889 O O . ARG A 1 114 ? 17.650 11.258 -12.254 1.00 77.31 114 ARG A O 1
ATOM 896 N N . ASN A 1 115 ? 15.984 12.177 -11.032 1.00 78.12 115 ASN A N 1
ATOM 897 C CA . ASN A 1 115 ? 16.163 11.358 -9.852 1.00 78.12 115 ASN A CA 1
ATOM 898 C C . ASN A 1 115 ? 14.802 10.781 -9.485 1.00 78.12 115 ASN A C 1
ATOM 900 O O . ASN A 1 115 ? 13.886 11.531 -9.161 1.00 78.12 115 ASN A O 1
ATOM 904 N N . VAL A 1 116 ? 14.679 9.459 -9.515 1.00 73.19 116 VAL A N 1
ATOM 905 C CA . VAL A 1 116 ? 13.602 8.761 -8.828 1.00 73.19 116 VAL A CA 1
ATOM 906 C C . VAL A 1 116 ? 13.874 8.924 -7.337 1.00 73.19 116 VAL A C 1
ATOM 908 O O . VAL A 1 116 ? 14.805 8.336 -6.793 1.00 73.19 116 VAL A O 1
ATOM 911 N N . ILE A 1 117 ? 13.096 9.802 -6.713 1.00 69.81 117 ILE A N 1
ATOM 912 C CA . ILE A 1 117 ? 13.194 10.141 -5.289 1.00 69.81 117 ILE A CA 1
ATOM 913 C C . ILE A 1 117 ? 12.436 9.146 -4.399 1.00 69.81 117 ILE A C 1
ATOM 915 O O . ILE A 1 117 ? 12.687 9.094 -3.200 1.00 69.81 117 ILE A O 1
ATOM 919 N N . PHE A 1 118 ? 11.539 8.345 -4.983 1.00 63.94 118 PHE A N 1
ATOM 920 C CA . PHE A 1 118 ? 10.713 7.364 -4.284 1.00 63.94 118 PHE A CA 1
ATOM 921 C C . PHE A 1 118 ? 10.298 6.237 -5.248 1.00 63.94 118 PHE A C 1
ATOM 923 O O . PHE A 1 118 ? 9.877 6.522 -6.366 1.00 63.94 118 PHE A O 1
ATOM 930 N N . ARG A 1 119 ? 10.451 4.965 -4.847 1.00 64.50 119 ARG A N 1
ATOM 931 C CA . ARG A 1 119 ? 10.206 3.764 -5.689 1.00 64.50 119 ARG A CA 1
ATOM 932 C C . ARG A 1 119 ? 9.037 2.906 -5.183 1.00 64.50 119 ARG A C 1
ATOM 934 O O . ARG A 1 119 ? 8.891 1.760 -5.602 1.00 64.50 119 ARG A O 1
ATOM 941 N N . GLY A 1 120 ? 8.243 3.448 -4.262 1.00 59.19 120 GLY A N 1
ATOM 942 C CA . GLY A 1 120 ? 7.503 2.649 -3.288 1.00 59.19 120 GLY A CA 1
ATOM 943 C C . GLY A 1 120 ? 8.356 2.386 -2.044 1.00 59.19 120 GLY A C 1
ATOM 944 O O . GLY A 1 120 ? 9.572 2.589 -2.063 1.00 59.19 120 GLY A O 1
ATOM 945 N N . SER A 1 121 ? 7.707 1.991 -0.949 1.00 50.38 121 SER A N 1
ATOM 946 C CA . SER A 1 121 ? 8.394 1.680 0.306 1.00 50.38 121 SER A CA 1
ATOM 947 C C . SER A 1 121 ? 9.213 0.395 0.157 1.00 50.38 121 SER A C 1
ATOM 949 O O . SER A 1 121 ? 8.663 -0.646 -0.192 1.00 50.38 121 SER A O 1
ATOM 951 N N . ASP A 1 122 ? 10.514 0.460 0.429 1.00 53.34 122 ASP A N 1
ATOM 952 C CA . ASP A 1 122 ? 11.378 -0.700 0.684 1.00 53.34 122 ASP A CA 1
ATOM 953 C C . ASP A 1 122 ? 11.339 -1.132 2.157 1.00 53.34 122 ASP A C 1
ATOM 955 O O . ASP A 1 122 ? 11.903 -2.167 2.519 1.00 53.34 122 ASP A O 1
ATOM 959 N N . HIS A 1 123 ? 10.655 -0.360 3.007 1.00 53.00 123 HIS A N 1
ATOM 960 C CA . HIS A 1 123 ? 10.420 -0.738 4.387 1.00 53.00 123 HIS A CA 1
ATOM 961 C C . HIS A 1 123 ? 9.501 -1.952 4.407 1.00 53.00 123 HIS A C 1
ATOM 963 O O . HIS A 1 123 ? 8.365 -1.900 3.935 1.00 53.00 123 HIS A O 1
ATOM 969 N N . THR A 1 124 ? 9.980 -3.021 5.032 1.00 60.44 124 THR A N 1
ATOM 970 C CA . THR A 1 124 ? 9.189 -4.198 5.406 1.00 60.44 124 THR A CA 1
ATOM 971 C C . THR A 1 124 ? 8.198 -3.913 6.532 1.00 60.44 124 THR A C 1
ATOM 973 O O . THR A 1 124 ? 7.598 -4.841 7.060 1.00 60.44 124 THR A O 1
ATOM 976 N N . ASN A 1 125 ? 8.059 -2.642 6.911 1.00 75.12 125 ASN A N 1
ATOM 977 C CA . ASN A 1 125 ? 7.414 -2.207 8.126 1.00 75.12 125 ASN A CA 1
ATOM 978 C C . ASN A 1 125 ? 6.257 -1.277 7.794 1.00 75.12 125 ASN A C 1
ATOM 980 O O . ASN A 1 125 ? 6.376 -0.377 6.958 1.00 75.12 125 ASN A O 1
ATOM 984 N N . ILE A 1 126 ? 5.157 -1.458 8.498 1.00 73.75 126 ILE A N 1
ATOM 985 C CA . ILE A 1 126 ? 3.926 -0.704 8.345 1.00 73.75 126 ILE A CA 1
ATOM 986 C C . ILE A 1 126 ? 3.863 0.354 9.450 1.00 73.75 126 ILE A C 1
ATOM 988 O O . ILE A 1 126 ? 4.236 0.120 10.597 1.00 73.75 126 ILE A O 1
ATOM 992 N N . SER A 1 127 ? 3.397 1.554 9.103 1.00 82.38 127 SER A N 1
ATOM 993 C CA . SER A 1 127 ? 3.007 2.583 10.072 1.00 82.38 127 SER A CA 1
ATOM 994 C C . SER A 1 127 ? 1.526 2.889 9.886 1.00 82.38 127 SER A C 1
ATOM 996 O O . SER A 1 127 ? 1.138 3.477 8.878 1.00 82.38 127 SER A O 1
ATOM 998 N N . LEU A 1 128 ? 0.704 2.461 10.840 1.00 79.44 128 LEU A N 1
ATOM 999 C CA . LEU A 1 128 ? -0.753 2.523 10.797 1.00 79.44 128 LEU A CA 1
ATOM 1000 C C . LEU A 1 128 ? -1.288 3.540 11.815 1.00 79.44 128 LEU A C 1
ATOM 1002 O O . LEU A 1 128 ? -0.920 3.529 12.989 1.00 79.44 128 LEU A O 1
ATOM 1006 N N . GLY A 1 129 ? -2.187 4.419 11.373 1.00 85.56 129 GLY A N 1
ATOM 1007 C CA . GLY A 1 129 ? -2.948 5.310 12.247 1.00 85.56 129 GLY A CA 1
ATOM 1008 C C . GLY A 1 129 ? -4.403 4.867 12.311 1.00 85.56 129 GLY A C 1
ATOM 1009 O O . GLY A 1 129 ? -5.082 4.874 11.288 1.00 85.56 129 GLY A O 1
ATOM 1010 N N . VAL A 1 130 ? -4.882 4.515 13.501 1.00 84.94 130 VAL A N 1
ATOM 1011 C CA . VAL A 1 130 ? -6.279 4.156 13.755 1.00 84.94 130 VAL A CA 1
ATOM 1012 C C . VAL A 1 130 ? -6.963 5.330 14.446 1.00 84.94 130 VAL A C 1
ATOM 1014 O O . VAL A 1 130 ? -6.466 5.863 15.441 1.00 84.94 130 VAL A O 1
ATOM 1017 N N . VAL A 1 131 ? -8.098 5.760 13.901 1.00 89.12 131 VAL A N 1
ATOM 1018 C CA . VAL A 1 131 ? -8.849 6.915 14.397 1.00 89.12 131 VAL A CA 1
ATOM 1019 C C . VAL A 1 131 ? -10.217 6.451 14.876 1.00 89.12 131 VAL A C 1
ATOM 1021 O O . VAL A 1 131 ? -11.004 5.943 14.082 1.00 89.12 131 VAL A O 1
ATOM 1024 N N . LEU A 1 132 ? -10.502 6.664 16.159 1.00 87.38 132 LEU A N 1
ATOM 1025 C CA . LEU A 1 132 ? -11.828 6.477 16.738 1.00 87.38 132 LEU A CA 1
ATOM 1026 C C . LEU A 1 132 ? -12.543 7.824 16.783 1.00 87.38 132 LEU A C 1
ATOM 1028 O O . LEU A 1 132 ? -12.079 8.748 17.457 1.00 87.38 132 LEU A O 1
ATOM 1032 N N . ASP A 1 133 ? -13.669 7.946 16.085 1.00 87.12 133 ASP A N 1
ATOM 1033 C CA . ASP A 1 133 ? -14.522 9.121 16.246 1.00 87.12 133 ASP A CA 1
ATOM 1034 C C . ASP A 1 133 ? -15.269 9.051 17.582 1.00 87.12 133 ASP A C 1
ATOM 1036 O O . ASP A 1 133 ? -15.932 8.066 17.891 1.00 87.12 133 ASP A O 1
ATOM 1040 N N . MET A 1 134 ? -15.151 10.116 18.373 1.00 89.00 134 MET A N 1
ATOM 1041 C CA . MET A 1 134 ? -15.768 10.247 19.695 1.00 89.00 134 MET A CA 1
ATOM 1042 C C . MET A 1 134 ? -17.172 10.874 19.629 1.00 89.00 134 MET A C 1
ATOM 1044 O O . MET A 1 134 ? -17.601 11.541 20.575 1.00 89.00 134 MET A O 1
ATOM 1048 N N . ASP A 1 135 ? -17.868 10.747 18.496 1.00 88.25 135 ASP A N 1
ATOM 1049 C CA . ASP A 1 135 ? -19.283 11.112 18.388 1.00 88.25 135 ASP A CA 1
ATOM 1050 C C . ASP A 1 135 ? -20.180 10.061 19.057 1.00 88.25 135 ASP A C 1
ATOM 1052 O O . ASP A 1 135 ? -19.909 8.865 18.970 1.00 88.25 135 ASP A O 1
ATOM 1056 N N . ILE A 1 136 ? -21.278 10.479 19.693 1.00 88.31 136 ILE A N 1
ATOM 1057 C CA . ILE A 1 136 ? -22.201 9.558 20.378 1.00 88.31 136 ILE A CA 1
ATOM 1058 C C . ILE A 1 136 ? -22.679 8.407 19.480 1.00 88.31 136 ILE A C 1
ATOM 1060 O O . ILE A 1 136 ? -22.881 7.297 19.971 1.00 88.31 136 ILE A O 1
ATOM 1064 N N . GLY A 1 137 ? -22.814 8.636 18.169 1.00 86.19 137 GLY A N 1
ATOM 1065 C CA . GLY A 1 137 ? -23.197 7.604 17.210 1.00 86.19 137 GLY A CA 1
ATOM 1066 C C . GLY A 1 137 ? -22.190 6.454 17.118 1.00 86.19 137 GLY A C 1
ATOM 1067 O O . GLY A 1 137 ? -22.601 5.321 16.866 1.00 86.19 137 GLY A O 1
ATOM 1068 N N . MET A 1 138 ? -20.905 6.719 17.384 1.00 85.06 138 MET A N 1
ATOM 1069 C CA . MET A 1 138 ? -19.845 5.707 17.374 1.00 85.06 138 MET A CA 1
ATOM 1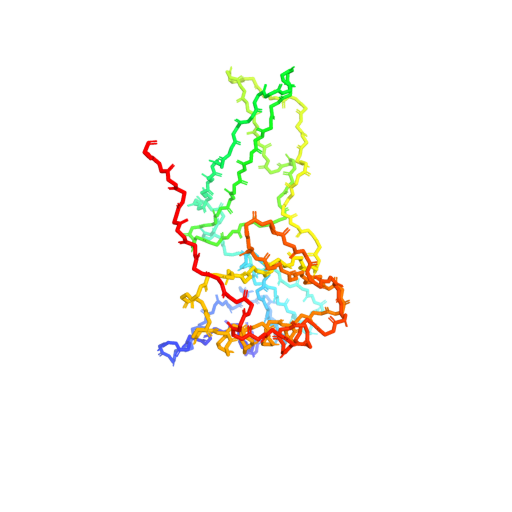070 C C . MET A 1 138 ? -19.788 4.836 18.625 1.00 85.06 138 MET A C 1
ATOM 1072 O O . MET A 1 138 ? -19.197 3.761 18.566 1.00 85.06 138 MET A O 1
ATOM 1076 N N . SER A 1 139 ? -20.445 5.226 19.721 1.00 89.62 139 SER A N 1
ATOM 1077 C CA . SER A 1 139 ? -20.452 4.425 20.956 1.00 89.62 139 SER A CA 1
ATOM 1078 C C . SER A 1 139 ? -20.975 2.995 20.745 1.00 89.62 139 SER A C 1
ATOM 1080 O O . SER A 1 139 ? -20.472 2.061 21.362 1.00 89.62 139 SER A O 1
ATOM 1082 N N . ASN A 1 140 ? -21.927 2.806 19.823 1.00 88.56 140 ASN A N 1
ATOM 1083 C CA . ASN A 1 140 ? -22.503 1.494 19.506 1.00 88.56 140 ASN A CA 1
ATOM 1084 C C . ASN A 1 140 ? -21.549 0.555 18.749 1.00 88.56 140 ASN A C 1
ATOM 1086 O O . ASN A 1 140 ? -21.836 -0.632 18.665 1.00 88.56 140 ASN A O 1
ATOM 1090 N N . TYR A 1 141 ? -20.456 1.075 18.184 1.00 87.31 141 TYR A N 1
ATOM 1091 C CA . TYR A 1 141 ? -19.487 0.314 17.387 1.00 87.31 141 TYR A CA 1
ATOM 1092 C C . TYR A 1 141 ? -18.137 0.169 18.100 1.00 87.31 141 TYR A C 1
ATOM 1094 O O . TYR A 1 141 ? -17.153 -0.224 17.480 1.00 87.31 141 TYR A O 1
ATOM 1102 N N . LEU A 1 142 ? -18.056 0.530 19.386 1.00 88.69 142 LEU A N 1
ATOM 1103 C CA . LEU A 1 142 ? -16.803 0.469 20.140 1.00 88.69 142 LEU A CA 1
ATOM 1104 C C . LEU A 1 142 ? -16.276 -0.970 20.262 1.00 88.69 142 LEU A C 1
ATOM 1106 O O . LEU A 1 142 ? -15.070 -1.178 20.174 1.00 88.69 142 LEU A O 1
ATOM 1110 N N . GLU A 1 143 ? -17.173 -1.944 20.417 1.00 87.38 143 GLU A N 1
ATOM 1111 C CA . GLU A 1 143 ? -16.827 -3.371 20.458 1.00 87.38 143 GLU A CA 1
ATOM 1112 C C . GLU A 1 143 ? -16.284 -3.847 19.100 1.00 87.38 143 GLU A C 1
ATOM 1114 O O . GLU A 1 143 ? -15.172 -4.360 19.034 1.00 87.38 143 GLU A O 1
ATOM 1119 N N . ASP A 1 144 ? -16.975 -3.542 17.995 1.00 86.25 144 ASP A N 1
ATOM 1120 C CA . ASP A 1 144 ? -16.484 -3.854 16.642 1.00 86.25 144 ASP A CA 1
ATOM 1121 C C . ASP A 1 144 ? -15.118 -3.196 16.358 1.00 86.25 144 ASP A C 1
ATOM 1123 O O . ASP A 1 144 ? -14.234 -3.781 15.729 1.00 86.25 144 ASP A O 1
ATOM 1127 N N . PHE A 1 145 ? -14.929 -1.955 16.816 1.00 86.25 145 PHE A N 1
ATOM 1128 C CA . PHE A 1 145 ? -13.673 -1.225 16.665 1.00 86.25 145 PHE A CA 1
ATOM 1129 C C . PHE A 1 145 ? -12.529 -1.873 17.455 1.00 86.25 145 PHE A C 1
ATOM 1131 O O . PHE A 1 145 ? -11.398 -1.919 16.962 1.00 86.25 145 PHE A O 1
ATOM 1138 N N . TYR A 1 146 ? -12.818 -2.374 18.659 1.00 89.44 146 TYR A N 1
ATOM 1139 C CA . TYR A 1 146 ? -11.876 -3.143 19.467 1.00 89.44 146 TYR A CA 1
ATOM 1140 C C . TYR A 1 146 ? -11.445 -4.413 18.728 1.00 89.44 146 TYR A C 1
ATOM 1142 O O . TYR A 1 146 ? -10.253 -4.573 18.475 1.00 89.44 146 TYR A O 1
ATOM 1150 N N . ASP A 1 147 ? -12.398 -5.240 18.288 1.00 84.12 147 ASP A N 1
ATOM 1151 C CA . ASP A 1 147 ? -12.128 -6.524 17.628 1.00 84.12 147 ASP A CA 1
ATOM 1152 C C . ASP A 1 147 ? -11.287 -6.355 16.352 1.00 84.12 147 ASP A C 1
ATOM 1154 O O . ASP A 1 147 ? -10.326 -7.090 16.105 1.00 84.12 147 ASP A O 1
ATOM 1158 N N . ILE A 1 148 ? -11.613 -5.347 15.535 1.00 82.94 148 ILE A N 1
ATOM 1159 C CA . ILE A 1 148 ? -10.863 -5.044 14.309 1.00 82.94 148 ILE A CA 1
ATOM 1160 C C . ILE A 1 148 ? -9.441 -4.589 14.644 1.00 82.94 148 ILE A C 1
ATOM 1162 O O . ILE A 1 148 ? -8.489 -5.009 13.982 1.00 82.94 148 ILE A O 1
ATOM 1166 N N . THR A 1 149 ? -9.280 -3.731 15.654 1.00 85.44 149 THR A N 1
ATOM 1167 C CA . THR A 1 149 ? -7.957 -3.216 16.030 1.00 85.44 149 THR A CA 1
ATOM 1168 C C . THR A 1 149 ? -7.098 -4.307 16.664 1.00 85.44 149 THR A C 1
ATOM 1170 O O . THR A 1 149 ? -5.910 -4.373 16.366 1.00 85.44 149 THR A O 1
ATOM 1173 N N . GLU A 1 150 ? -7.689 -5.203 17.457 1.00 86.50 150 GLU A N 1
ATOM 1174 C CA . GLU A 1 150 ? -7.008 -6.369 18.031 1.00 86.50 150 GLU A CA 1
ATOM 1175 C C . GLU A 1 150 ? -6.543 -7.330 16.937 1.00 86.50 150 GLU A C 1
ATOM 1177 O O . GLU A 1 150 ? -5.389 -7.762 16.940 1.00 86.50 150 GLU A O 1
ATOM 1182 N N . SER A 1 151 ? -7.400 -7.630 15.958 1.00 82.75 151 SER A N 1
ATOM 1183 C CA . SER A 1 151 ? -7.002 -8.455 14.816 1.00 82.75 151 SER A CA 1
ATOM 1184 C C . SER A 1 151 ? -5.847 -7.824 14.036 1.00 82.75 151 SER A C 1
ATOM 1186 O O . SER A 1 151 ? -4.926 -8.535 13.646 1.00 82.75 151 SER A O 1
ATOM 1188 N N . LEU A 1 152 ? -5.878 -6.504 13.821 1.00 82.50 152 LEU A N 1
ATOM 1189 C CA . LEU A 1 152 ? -4.805 -5.788 13.129 1.00 82.50 152 LEU A CA 1
ATOM 1190 C C . LEU A 1 152 ? -3.501 -5.804 13.932 1.00 82.50 152 LEU A C 1
ATOM 1192 O O . LEU A 1 152 ? -2.457 -6.092 13.361 1.00 82.50 152 LEU A O 1
ATOM 1196 N N . GLU A 1 153 ? -3.548 -5.528 15.237 1.00 82.62 153 GLU A N 1
ATOM 1197 C CA . GLU A 1 153 ? -2.364 -5.534 16.105 1.00 82.62 153 GLU A CA 1
ATOM 1198 C C . GLU A 1 153 ? -1.723 -6.930 16.182 1.00 82.62 153 GLU A C 1
ATOM 1200 O O . GLU A 1 153 ? -0.499 -7.041 16.137 1.00 82.62 153 GLU A O 1
ATOM 1205 N N . ASN A 1 154 ? -2.528 -7.998 16.204 1.00 83.62 154 ASN A N 1
ATOM 1206 C CA . ASN A 1 154 ? -2.039 -9.381 16.207 1.00 83.62 154 ASN A CA 1
ATOM 1207 C C . ASN A 1 154 ? -1.347 -9.804 14.898 1.00 83.62 154 ASN A C 1
ATOM 1209 O O . ASN A 1 154 ? -0.479 -10.679 14.925 1.00 83.62 154 ASN A O 1
ATOM 1213 N N . ASP A 1 155 ? -1.713 -9.194 13.769 1.00 83.81 155 ASP A N 1
ATOM 1214 C CA . ASP A 1 155 ? -1.101 -9.460 12.461 1.00 83.81 155 ASP A CA 1
ATOM 1215 C C . ASP A 1 155 ? 0.171 -8.620 12.215 1.00 83.81 155 ASP A C 1
ATOM 1217 O O . ASP A 1 155 ? 0.903 -8.863 11.249 1.00 83.81 155 ASP A O 1
ATOM 1221 N N . MET A 1 156 ? 0.458 -7.639 13.078 1.00 81.81 156 MET A N 1
ATOM 1222 C CA . MET A 1 156 ? 1.616 -6.754 12.960 1.00 81.81 156 MET A CA 1
ATOM 1223 C C . MET A 1 156 ? 2.898 -7.389 13.519 1.00 81.81 156 MET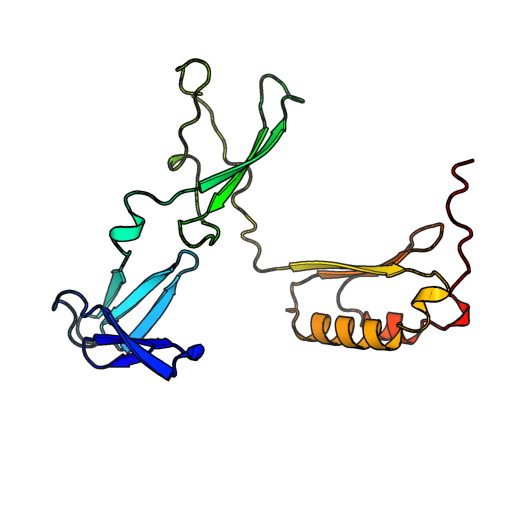 A C 1
ATOM 1225 O O . MET A 1 156 ? 2.913 -8.106 14.519 1.00 81.81 156 MET A O 1
ATOM 1229 N N . SER A 1 157 ? 4.020 -7.102 12.863 1.00 84.31 157 SER A N 1
ATOM 1230 C CA . SER A 1 157 ? 5.355 -7.502 13.299 1.00 84.31 157 SER A CA 1
ATOM 1231 C C . SER A 1 157 ? 5.902 -6.577 14.390 1.00 84.31 157 SER A C 1
ATOM 1233 O O . SER A 1 157 ? 5.430 -5.459 14.600 1.00 84.31 157 SER A O 1
ATOM 1235 N N . SER A 1 158 ? 6.974 -7.010 15.061 1.00 81.50 158 SER A N 1
ATOM 1236 C CA . SER A 1 158 ? 7.588 -6.239 16.148 1.00 81.50 158 SER A CA 1
ATOM 1237 C C . SER A 1 158 ? 8.202 -4.903 15.714 1.00 81.50 158 SER A C 1
ATOM 1239 O O . SER A 1 158 ? 8.585 -4.098 16.559 1.00 81.50 158 SER A O 1
ATOM 1241 N N . GLU A 1 159 ? 8.356 -4.691 14.414 1.00 81.00 159 GLU A N 1
ATOM 1242 C CA . GLU A 1 159 ? 8.972 -3.497 13.852 1.00 81.00 159 GLU A CA 1
ATOM 1243 C C . GLU A 1 159 ? 7.935 -2.563 13.192 1.00 81.00 159 GLU A C 1
ATOM 1245 O O . GLU A 1 159 ? 8.288 -1.495 12.679 1.00 81.00 159 GLU A O 1
ATOM 1250 N N . ASP A 1 160 ? 6.658 -2.956 13.207 1.00 83.38 160 ASP A N 1
ATOM 1251 C CA . ASP A 1 160 ? 5.543 -2.138 12.745 1.00 83.38 160 ASP A CA 1
ATOM 1252 C C . ASP A 1 160 ? 5.091 -1.163 13.837 1.00 83.38 160 ASP A C 1
ATOM 1254 O O . ASP A 1 160 ? 5.246 -1.402 15.037 1.00 83.38 160 ASP A O 1
ATOM 1258 N N . ASN A 1 161 ? 4.517 -0.035 13.423 1.00 85.44 161 ASN A N 1
ATOM 1259 C CA . ASN A 1 161 ? 4.062 1.011 14.331 1.00 85.44 161 ASN A CA 1
ATOM 1260 C C . ASN A 1 161 ? 2.561 1.220 14.158 1.00 85.44 161 ASN A C 1
ATOM 1262 O O . ASN A 1 161 ? 2.088 1.468 13.051 1.00 85.44 161 ASN A O 1
ATOM 1266 N N . ILE A 1 162 ? 1.817 1.190 15.258 1.00 86.56 162 ILE A N 1
ATOM 1267 C CA . ILE A 1 162 ? 0.398 1.541 15.295 1.00 86.56 162 ILE A CA 1
ATOM 1268 C C . ILE A 1 162 ? 0.186 2.725 16.248 1.00 86.56 162 ILE A C 1
ATOM 1270 O O . ILE A 1 162 ? 0.880 2.880 17.258 1.00 86.56 162 ILE A O 1
ATOM 1274 N N . THR A 1 163 ? -0.711 3.637 15.877 1.00 89.88 163 THR A N 1
ATOM 1275 C CA . THR A 1 163 ? -1.066 4.828 16.661 1.00 89.88 163 THR A CA 1
ATOM 1276 C C . THR A 1 163 ? -2.577 4.934 16.779 1.00 89.88 163 THR A C 1
ATOM 1278 O O . THR A 1 163 ? -3.261 4.947 15.758 1.00 89.88 163 THR A O 1
ATOM 1281 N N . LEU A 1 164 ? -3.087 5.086 18.004 1.00 88.88 164 LEU A N 1
ATOM 1282 C CA . LEU A 1 164 ? -4.506 5.329 18.267 1.00 88.88 164 LEU A CA 1
ATOM 1283 C C . LEU A 1 164 ? -4.773 6.817 18.489 1.00 88.88 164 LEU A C 1
ATOM 1285 O O . LEU A 1 164 ? -4.125 7.471 19.315 1.00 88.88 164 LEU A O 1
ATOM 1289 N N . ILE A 1 165 ? -5.772 7.337 17.784 1.00 89.44 165 ILE A N 1
ATOM 1290 C CA . ILE A 1 165 ? -6.198 8.732 17.849 1.00 89.44 165 ILE A CA 1
ATOM 1291 C C . ILE A 1 165 ? -7.679 8.782 18.217 1.00 89.44 165 ILE A C 1
ATOM 1293 O O . ILE A 1 165 ? -8.523 8.275 17.483 1.00 89.44 165 ILE A O 1
ATOM 1297 N N . LYS A 1 166 ? -8.005 9.461 19.319 1.00 90.56 166 LYS A N 1
ATOM 1298 C CA . LYS A 1 166 ? -9.382 9.867 19.620 1.00 90.56 166 LYS A CA 1
ATOM 1299 C C . LYS A 1 166 ? -9.676 11.145 18.846 1.00 90.56 166 LYS A C 1
ATOM 1301 O O . LYS A 1 166 ? -9.135 12.210 19.159 1.00 90.56 166 LYS A O 1
ATOM 1306 N N . ALA A 1 167 ? -10.526 11.051 17.835 1.00 87.38 167 ALA A N 1
ATOM 1307 C CA . ALA A 1 167 ? -11.024 12.200 17.102 1.00 87.38 167 ALA A CA 1
ATOM 1308 C C . ALA A 1 167 ? -12.193 12.806 17.877 1.00 87.38 167 ALA A C 1
ATOM 1310 O O . ALA A 1 167 ? -13.337 12.424 17.667 1.00 87.38 167 ALA A O 1
ATOM 1311 N N . ASN A 1 168 ? -11.886 13.734 18.787 1.00 85.00 168 ASN A N 1
ATOM 1312 C CA . ASN A 1 168 ? -12.847 14.656 19.401 1.00 85.00 168 ASN A CA 1
ATOM 1313 C C . ASN A 1 168 ? -12.688 16.075 18.797 1.00 85.00 168 ASN A C 1
ATOM 1315 O O . ASN A 1 168 ? -12.012 16.231 17.779 1.00 85.00 168 ASN A O 1
ATOM 1319 N N . SER A 1 169 ? -13.291 17.119 19.384 1.00 81.44 169 SER A N 1
ATOM 1320 C CA . SER A 1 169 ? -13.106 18.515 18.928 1.00 81.44 169 SER A CA 1
ATOM 1321 C C . SER A 1 169 ? -11.636 18.968 18.917 1.00 81.44 169 SER A C 1
ATOM 1323 O O . SER A 1 169 ? -11.265 19.867 18.167 1.00 81.44 169 SER A O 1
ATOM 1325 N N . ILE A 1 170 ? -10.799 18.335 19.742 1.00 82.94 170 ILE A N 1
ATOM 1326 C CA . ILE A 1 170 ? -9.342 18.446 19.780 1.00 82.94 170 ILE A CA 1
ATOM 1327 C C . ILE A 1 170 ? -8.752 17.024 19.671 1.00 82.94 170 ILE A C 1
ATOM 1329 O O . ILE A 1 170 ? -8.603 16.326 20.682 1.00 82.94 170 ILE A O 1
ATOM 1333 N N . PRO A 1 171 ? -8.396 16.565 18.456 1.00 85.31 171 PRO A N 1
ATOM 1334 C CA . PRO A 1 171 ? -7.850 15.229 18.253 1.00 85.31 171 PRO A CA 1
ATOM 1335 C C . PRO A 1 171 ? -6.656 14.952 19.167 1.00 85.31 171 PRO A C 1
ATOM 1337 O O . PRO A 1 171 ? -5.715 15.744 19.237 1.00 85.31 171 PRO A O 1
ATOM 1340 N N . THR A 1 172 ? -6.702 13.828 19.880 1.00 90.25 172 THR A N 1
ATOM 1341 C CA . THR A 1 172 ? -5.687 13.465 20.875 1.00 90.25 172 THR A CA 1
ATOM 1342 C C . THR A 1 172 ? -5.127 12.084 20.574 1.00 90.25 172 THR A C 1
ATOM 1344 O O . THR A 1 172 ? -5.872 11.143 20.309 1.00 90.25 172 THR A O 1
ATOM 1347 N N . ILE A 1 173 ? -3.801 11.963 20.623 1.00 88.38 173 ILE A N 1
ATOM 1348 C CA . ILE A 1 173 ? -3.104 10.688 20.458 1.00 88.38 173 ILE A CA 1
ATOM 1349 C C . ILE A 1 173 ? -3.084 9.991 21.810 1.00 88.38 173 ILE A C 1
ATOM 1351 O O . ILE A 1 173 ? -2.551 10.540 22.772 1.00 88.38 173 ILE A O 1
ATOM 1355 N N . VAL A 1 174 ? -3.678 8.804 21.865 1.00 85.38 174 VAL A N 1
ATOM 1356 C CA . VAL A 1 174 ? -3.877 8.057 23.112 1.00 85.38 174 VAL A CA 1
ATOM 1357 C C . VAL A 1 174 ? -2.780 7.021 23.307 1.00 85.38 174 VAL A C 1
ATOM 1359 O O . VAL A 1 174 ? -2.286 6.858 24.416 1.00 85.38 174 VAL A O 1
ATOM 1362 N N . ALA A 1 175 ? -2.328 6.394 22.221 1.00 84.06 175 ALA A N 1
ATOM 1363 C CA . ALA A 1 175 ? -1.274 5.390 22.264 1.00 84.06 175 ALA A CA 1
ATOM 1364 C C . ALA A 1 175 ?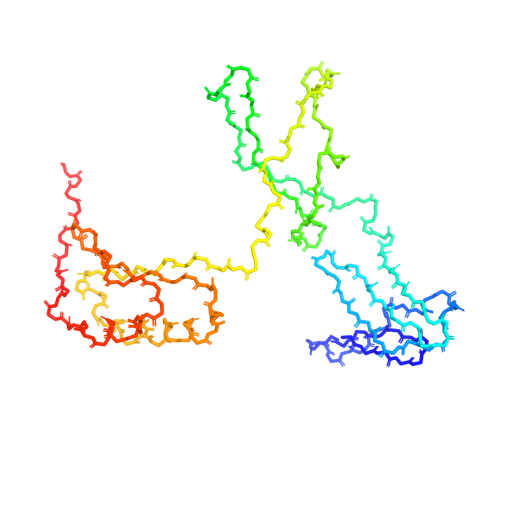 -0.367 5.459 21.027 1.00 84.06 175 ALA A C 1
ATOM 1366 O O . ALA A 1 175 ? -0.808 5.831 19.936 1.00 84.06 175 ALA A O 1
ATOM 1367 N N . ARG A 1 176 ? 0.911 5.109 21.221 1.00 78.69 176 ARG A N 1
ATOM 1368 C CA . ARG A 1 176 ? 1.941 4.930 20.185 1.00 78.69 176 ARG A CA 1
ATOM 1369 C C . ARG A 1 176 ? 2.845 3.758 20.576 1.00 78.69 176 ARG A C 1
ATOM 1371 O O . ARG A 1 176 ? 3.310 3.747 21.717 1.00 78.69 176 ARG A O 1
ATOM 1378 N N . ASN A 1 177 ? 3.166 2.885 19.615 1.00 66.31 177 ASN A N 1
ATOM 1379 C CA . ASN A 1 177 ? 3.981 1.663 19.778 1.00 66.31 177 ASN A CA 1
ATOM 1380 C C . ASN A 1 177 ? 3.400 0.651 20.786 1.00 66.31 177 ASN A C 1
ATOM 1382 O O . ASN A 1 177 ? 2.485 1.001 21.515 1.00 66.31 177 ASN A O 1
ATOM 1386 N N . GLN A 1 178 ? 3.953 -0.577 20.799 1.00 56.31 178 GLN A N 1
ATOM 1387 C CA . GLN A 1 178 ? 3.554 -1.842 21.481 1.00 56.31 178 GLN A CA 1
ATOM 1388 C C . GLN A 1 178 ? 3.230 -1.812 22.994 1.00 56.31 178 GLN A C 1
ATOM 1390 O O . GLN A 1 178 ? 3.242 -2.841 23.667 1.00 56.31 178 GLN A O 1
ATOM 1395 N N . ASN A 1 179 ? 2.940 -0.655 23.575 1.00 56.22 179 ASN A N 1
ATOM 1396 C CA . ASN A 1 179 ? 2.003 -0.632 24.685 1.00 56.22 179 ASN A CA 1
ATOM 1397 C C . ASN A 1 179 ? 0.645 -1.036 24.107 1.00 56.22 179 ASN A C 1
ATOM 1399 O O . ASN A 1 179 ? 0.224 -0.416 23.133 1.00 56.22 179 ASN A O 1
ATOM 1403 N N . SER A 1 180 ? 0.003 -2.052 24.688 1.00 67.25 180 SER A N 1
ATOM 1404 C CA . SER A 1 180 ? -1.268 -2.612 24.212 1.00 67.25 180 SER A CA 1
ATOM 1405 C C . SER A 1 180 ? -2.243 -1.480 23.866 1.00 67.25 180 SER A C 1
ATOM 1407 O O . SER A 1 180 ? -2.763 -0.775 24.742 1.00 67.25 180 SER A O 1
ATOM 1409 N N . ILE A 1 181 ? -2.432 -1.231 22.567 1.00 79.19 181 ILE A N 1
ATOM 1410 C CA . ILE A 1 181 ? -3.420 -0.246 22.111 1.00 79.19 181 ILE A CA 1
ATOM 1411 C C . ILE A 1 181 ? -4.801 -0.739 22.521 1.00 79.19 181 ILE A C 1
ATOM 1413 O O . ILE A 1 181 ? -5.655 0.060 22.898 1.00 79.19 181 ILE A O 1
ATOM 1417 N N . ILE A 1 182 ? -4.960 -2.057 22.554 1.00 86.12 182 ILE A N 1
ATOM 1418 C CA . ILE A 1 182 ? -6.121 -2.771 23.060 1.00 86.12 182 ILE A CA 1
ATOM 1419 C C . ILE A 1 182 ? -6.450 -2.393 24.506 1.00 86.12 182 ILE A C 1
ATOM 1421 O O . ILE A 1 182 ? -7.614 -2.114 24.791 1.00 86.12 182 ILE A O 1
ATOM 1425 N N . ASP A 1 183 ? -5.459 -2.248 25.389 1.00 86.75 183 ASP A N 1
ATOM 1426 C CA . ASP A 1 183 ? -5.701 -1.786 26.765 1.00 86.75 183 ASP A CA 1
ATOM 1427 C C . ASP A 1 183 ? -6.306 -0.372 26.747 1.00 86.75 183 ASP A C 1
ATOM 1429 O O . ASP A 1 183 ? -7.309 -0.097 27.405 1.00 86.75 183 ASP A O 1
ATOM 1433 N N . ASN A 1 184 ? -5.770 0.509 25.897 1.00 87.19 184 ASN A N 1
ATOM 1434 C CA . ASN A 1 184 ? -6.246 1.887 25.769 1.00 87.19 184 ASN A CA 1
ATOM 1435 C C . ASN A 1 184 ? -7.641 1.993 25.144 1.00 87.19 184 ASN A C 1
ATOM 1437 O O . ASN A 1 184 ? -8.328 2.978 25.405 1.00 87.19 184 ASN A O 1
ATOM 1441 N N . ILE A 1 185 ? -8.045 1.032 24.305 1.00 86.62 185 ILE A N 1
ATOM 1442 C CA . ILE A 1 185 ? -9.413 0.944 23.776 1.00 86.62 185 ILE A CA 1
ATOM 1443 C C . ILE A 1 185 ? -10.350 0.388 24.851 1.00 86.62 185 ILE A C 1
ATOM 1445 O O . ILE A 1 185 ? -11.450 0.910 25.009 1.00 86.62 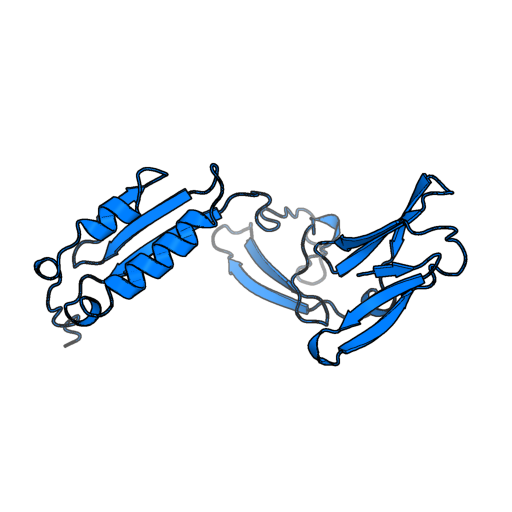185 ILE A O 1
ATOM 1449 N N . SER A 1 186 ? -9.912 -0.611 25.625 1.00 86.69 186 SER A N 1
ATOM 1450 C CA . SER A 1 186 ? -10.714 -1.207 26.703 1.00 86.69 186 SER A CA 1
ATOM 1451 C C . SER A 1 186 ? -11.045 -0.226 27.832 1.00 86.69 186 SER A C 1
ATOM 1453 O O . SER A 1 186 ? -12.095 -0.339 28.461 1.00 86.69 186 SER A O 1
ATOM 1455 N N . ASP A 1 187 ? -10.188 0.778 28.037 1.00 88.25 187 ASP A N 1
ATOM 1456 C CA . ASP A 1 187 ? -10.406 1.860 28.998 1.00 88.25 187 ASP A CA 1
ATOM 1457 C C . ASP A 1 187 ? -11.404 2.925 28.500 1.00 88.25 187 ASP A C 1
ATOM 1459 O O . ASP A 1 187 ? -11.822 3.785 29.278 1.00 88.25 187 ASP A O 1
ATOM 1463 N N . ILE A 1 188 ? -11.794 2.900 27.217 1.00 87.62 188 ILE A N 1
ATOM 1464 C CA . ILE A 1 188 ? -12.748 3.863 26.657 1.00 87.62 188 ILE A CA 1
ATOM 1465 C C . ILE A 1 188 ? -14.149 3.502 27.119 1.00 87.62 188 ILE A C 1
ATOM 1467 O O . ILE A 1 188 ? -14.675 2.429 26.830 1.00 87.62 188 ILE A O 1
ATOM 1471 N N . THR A 1 189 ? -14.795 4.449 27.786 1.00 84.31 189 THR A N 1
ATOM 1472 C CA . THR A 1 189 ? -16.179 4.279 28.235 1.00 84.31 189 THR A CA 1
ATOM 1473 C C . THR A 1 189 ? -17.159 4.997 27.312 1.00 84.31 189 THR A C 1
ATOM 1475 O O . THR A 1 189 ? -16.829 6.008 26.688 1.00 84.31 189 THR A O 1
ATOM 1478 N N . SER A 1 190 ? -18.402 4.505 27.242 1.00 79.62 190 SER A N 1
ATOM 1479 C CA . SER A 1 190 ? -19.484 5.130 26.459 1.00 79.62 190 SER A CA 1
ATOM 1480 C C . SER A 1 190 ? -19.728 6.597 26.829 1.00 79.62 190 SER A C 1
ATOM 1482 O O . SER A 1 190 ? -20.196 7.375 26.001 1.00 79.62 190 SER A O 1
ATOM 1484 N N . ASP A 1 191 ? -19.379 6.982 28.056 1.00 83.75 191 ASP A N 1
ATOM 1485 C CA . ASP A 1 191 ? -19.570 8.328 28.597 1.00 83.75 191 ASP A CA 1
ATOM 1486 C C . ASP A 1 191 ? -18.561 9.347 28.037 1.00 83.75 191 ASP A C 1
ATOM 1488 O O . ASP A 1 191 ? -18.768 10.555 28.155 1.00 83.75 191 ASP A O 1
ATOM 1492 N N . GLU A 1 192 ? -17.476 8.887 27.406 1.00 86.56 192 GLU A N 1
ATOM 1493 C CA . GLU A 1 192 ? -16.507 9.756 26.727 1.00 86.56 192 GLU A CA 1
ATOM 1494 C C . GLU A 1 192 ? -16.982 10.227 25.347 1.00 86.56 192 GLU A C 1
ATOM 1496 O O . GLU A 1 192 ? -16.412 11.165 24.779 1.00 86.56 192 GLU A O 1
ATOM 1501 N N . PHE A 1 193 ? -18.012 9.589 24.789 1.00 88.38 193 PHE A N 1
ATOM 1502 C CA . PHE A 1 193 ? -18.578 9.984 23.509 1.00 88.38 193 PHE A CA 1
ATOM 1503 C C . PHE A 1 193 ? -19.508 11.181 23.691 1.00 88.38 193 PHE A C 1
ATOM 1505 O O . PHE A 1 193 ? -20.301 11.268 24.627 1.00 88.38 193 PHE A O 1
ATOM 1512 N N . SER A 1 194 ? -19.426 12.127 22.763 1.00 86.88 194 SER A N 1
ATOM 1513 C CA . SER A 1 194 ? -20.150 13.394 22.845 1.00 86.88 194 SER A CA 1
ATOM 1514 C C . SER A 1 194 ? -20.995 13.611 21.601 1.00 86.88 194 SER A C 1
ATOM 1516 O O . SER A 1 194 ? -20.594 13.247 20.502 1.00 86.88 194 SER A O 1
ATOM 1518 N N . ILE A 1 195 ? -22.170 14.222 21.752 1.00 82.62 195 ILE A N 1
ATOM 1519 C CA . ILE A 1 195 ? -22.946 14.673 20.594 1.00 82.62 195 ILE A CA 1
ATOM 1520 C C . ILE A 1 195 ? -22.176 15.818 19.947 1.00 82.62 195 ILE A C 1
ATOM 1522 O O . ILE A 1 195 ? -22.041 16.885 20.554 1.00 82.62 195 ILE A O 1
ATOM 1526 N N . ARG A 1 196 ? -21.726 15.641 18.704 1.00 70.75 196 ARG A N 1
ATOM 1527 C CA . ARG A 1 196 ? -21.301 16.783 17.904 1.00 70.75 196 ARG A CA 1
ATOM 1528 C C . ARG A 1 196 ? -22.496 17.349 17.169 1.00 70.75 196 ARG A C 1
ATOM 1530 O O . ARG A 1 196 ? -22.990 16.794 16.193 1.00 70.75 196 ARG A O 1
ATOM 1537 N N . THR A 1 197 ? -22.938 18.522 17.607 1.00 61.03 197 THR A N 1
ATOM 1538 C CA . THR A 1 197 ? -23.622 19.427 16.688 1.00 61.03 197 THR A CA 1
ATOM 1539 C C . THR A 1 197 ? -22.609 19.731 15.593 1.00 61.03 197 THR A C 1
ATOM 1541 O O . THR A 1 197 ? -21.522 20.220 15.905 1.00 61.03 197 THR A O 1
ATOM 1544 N N . GLY A 1 198 ? -22.903 19.331 14.354 1.00 54.59 198 GLY A N 1
ATOM 1545 C CA . GLY A 1 198 ? -21.993 19.500 13.224 1.00 54.59 198 GLY A CA 1
ATOM 1546 C C . GLY A 1 198 ? -21.447 20.926 13.126 1.00 54.59 198 GLY A C 1
ATOM 1547 O O . GLY A 1 198 ? -21.973 21.851 13.744 1.00 54.59 198 GLY A O 1
ATOM 1548 N N . ILE A 1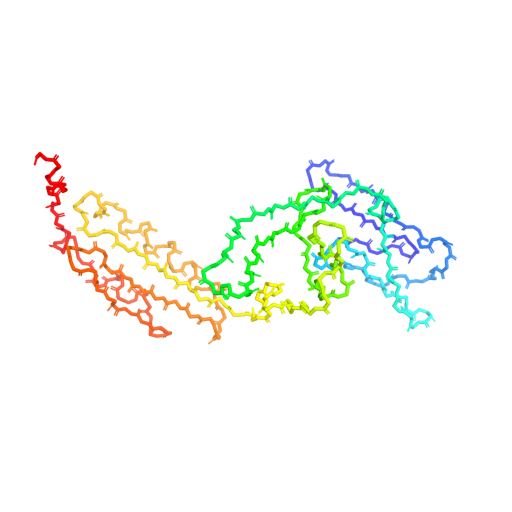 199 ? -20.378 21.103 12.348 1.00 52.75 199 ILE A N 1
ATOM 1549 C CA . ILE A 1 199 ? -19.881 22.441 12.016 1.00 52.75 199 ILE A CA 1
ATOM 1550 C C . ILE A 1 199 ? -21.073 23.244 11.493 1.00 52.75 199 ILE A C 1
ATOM 1552 O O . ILE A 1 199 ? -21.669 22.865 10.483 1.00 52.75 199 ILE A O 1
ATOM 1556 N N . ASP A 1 200 ? -21.436 24.306 12.210 1.00 42.78 200 ASP A N 1
ATOM 1557 C CA . ASP A 1 200 ? -22.449 25.240 11.751 1.00 42.78 200 ASP A CA 1
ATOM 1558 C C . ASP A 1 200 ? -21.882 25.915 10.502 1.00 42.78 200 ASP A C 1
ATOM 1560 O O . ASP A 1 200 ? -20.965 26.732 10.569 1.00 42.78 200 ASP A O 1
ATOM 1564 N N . ILE A 1 201 ? -22.338 25.453 9.341 1.00 47.88 201 ILE A N 1
ATOM 1565 C CA . ILE A 1 201 ? -22.001 26.023 8.035 1.00 47.88 201 ILE A CA 1
ATOM 1566 C C . ILE A 1 201 ? -22.992 27.131 7.647 1.00 47.88 201 ILE A C 1
ATOM 1568 O O . ILE A 1 201 ? -23.106 27.450 6.463 1.00 47.88 201 ILE A O 1
ATOM 1572 N N . SER A 1 202 ? -23.732 27.678 8.622 1.00 46.56 202 SER A N 1
ATOM 1573 C CA . SER A 1 202 ? -24.622 28.828 8.433 1.00 46.56 202 SER A CA 1
ATOM 1574 C C . SER A 1 202 ? -23.857 30.137 8.269 1.00 46.56 202 SER A C 1
ATOM 1576 O O . SER A 1 202 ? -22.965 30.394 9.111 1.00 46.56 202 SER A O 1
#

Foldseek 3Di:
DDWDFQWDWDQDPVVRDIDTPDSPVPPAGGWPDWDADLQRWIWTAHPVVRDIDIHDDVVQVPDFKDKDWPDWDCPPPVDIDTDIWIAGNVRRTDFDDFPVNDFDDDPNHTDPDDGPPCGDDPDPEEEEEDEQELALVSLVCLVVSLVVVVVVVVPHDQRYKYWYWYDDVDIDTQDIHPPPVSVVSVPDDSVSRYHDPPDPPD

Secondary structure (DSSP, 8-state):
-EEETTEEEEEETTTTEEEEEE-GGG--S-EEEEEE-TTSPEEEEETTTTEEEEE--TTTTTS--EEEEEEEE-TTTT--EEEEEEE-TTSPBP----GGG---EETTEE-S-------S---S--EEEEEEE-BGGGGGGHHHHHHHHHHHHHHS-TT-EEEEEEESSS-EEEEESSS-HHHHHHT--GGG-B--PPP---

pLDDT: mean 76.74, std 11.31, range [42.78, 92.12]

Radius of gyration: 25.27 Å; chains: 1; bounding box: 46×62×56 Å

Sequence (202 aa):
MIADGIDLKEYQIADKKLTSISDLQGKANRITKGTLDVNGNILATDFNLGEFVSLTDVSSLYGGLYIIIDKISTYNFPYVDVEFQLYNREGQPIVGLDNSNFLISENNLVVPKRNVIFRGSDHTNISLGVVLDMDIGMSNYLEDFYDITESLENDMSSEDNITLIKANSIPTIVARNQNSIIDNISDITSDEFSIRTGIDIS